Protein AF-A0A9D7RDI8-F1 (afdb_monomer_lite)

Foldseek 3Di:
DVVVVVVVVVVVVVVVVVVVVVVLVVVCVVPDVQVSLQVVLQVVLVVLVVCLVVVVVVVVVVCVVCLQVDQLRRPDDQQFPLSVLVSVLSVVVCVVVVVVVNVVSCVVSVCSNVVRDDPPDDDDDDPDDPVVVCVVVVVVVVVVVVSVVSVVVSCCVVVPDDDPPFAKWKWKWDQDVDDIDIFGDDVVSDTDDDPVVPDPDDDDPPCPPPSPDIDIDIGGPCGRDPPPPPPPPPDPDDPRPPPDPPPPDD

Structure (mmCIF, N/CA/C/O backbone):
data_AF-A0A9D7RDI8-F1
#
_entry.id   AF-A0A9D7RDI8-F1
#
loop_
_atom_site.group_PDB
_atom_site.id
_atom_site.type_symbol
_atom_site.label_atom_id
_atom_site.label_alt_id
_atom_site.label_comp_id
_atom_site.label_asym_id
_atom_site.label_entity_id
_atom_site.label_seq_id
_atom_site.pdbx_PDB_ins_code
_atom_site.Cartn_x
_atom_site.Cartn_y
_atom_site.Cartn_z
_atom_site.occupancy
_atom_site.B_iso_or_equiv
_atom_site.auth_seq_id
_atom_site.auth_comp_id
_atom_site.auth_asym_id
_atom_site.auth_atom_id
_atom_site.pdbx_PDB_model_num
ATOM 1 N N . MET A 1 1 ? -18.907 39.843 6.567 1.00 76.00 1 MET A N 1
ATOM 2 C CA . MET A 1 1 ? -20.085 38.954 6.452 1.00 76.00 1 MET A CA 1
ATOM 3 C C . MET A 1 1 ? -19.689 37.481 6.570 1.00 76.00 1 MET A C 1
ATOM 5 O O . MET A 1 1 ? -20.093 36.851 7.533 1.00 76.00 1 MET A O 1
ATOM 9 N N . THR A 1 2 ? -18.828 36.943 5.700 1.00 87.94 2 THR A N 1
ATOM 10 C CA . THR A 1 2 ? -18.387 35.528 5.741 1.00 87.94 2 THR A CA 1
ATOM 11 C C . THR A 1 2 ? -17.611 35.137 7.007 1.00 87.94 2 THR A C 1
ATOM 13 O O . THR A 1 2 ? -17.925 34.120 7.613 1.00 87.94 2 THR A O 1
ATOM 16 N N . ALA A 1 3 ? -16.667 35.963 7.475 1.00 90.00 3 ALA A N 1
ATOM 17 C CA . ALA A 1 3 ? -15.892 35.677 8.693 1.00 90.00 3 ALA A CA 1
ATOM 18 C C . ALA A 1 3 ? -16.759 35.561 9.966 1.00 90.00 3 ALA A C 1
ATOM 20 O O . ALA A 1 3 ? -16.506 34.713 10.817 1.00 90.00 3 ALA A O 1
ATOM 21 N N . LEU A 1 4 ? -17.820 36.371 10.069 1.00 91.56 4 LEU A N 1
ATOM 22 C CA . LEU A 1 4 ? -18.755 36.352 11.199 1.00 91.56 4 LEU A CA 1
ATOM 23 C C . LEU A 1 4 ? -19.629 35.087 11.182 1.00 91.56 4 LEU A C 1
ATOM 25 O O . LEU A 1 4 ? -19.863 34.494 12.232 1.00 91.56 4 LEU A O 1
ATOM 29 N N . LEU A 1 5 ? -20.053 34.638 9.995 1.00 91.44 5 LEU A N 1
ATOM 30 C CA . LEU A 1 5 ? -20.798 33.385 9.827 1.00 91.44 5 LEU A CA 1
ATOM 31 C C . LEU A 1 5 ? -19.943 32.159 10.170 1.00 91.44 5 LEU A C 1
ATOM 33 O O . LEU A 1 5 ? -20.416 31.271 10.876 1.00 91.44 5 LEU A O 1
ATOM 37 N N . VAL A 1 6 ? -18.677 32.131 9.737 1.00 94.31 6 VAL A N 1
ATOM 38 C CA . VAL A 1 6 ? -17.742 31.051 10.096 1.00 94.31 6 VAL A CA 1
ATOM 39 C C . VAL A 1 6 ? -17.537 31.012 11.611 1.00 94.31 6 VAL A C 1
ATOM 41 O O . VAL A 1 6 ? -17.673 29.952 12.216 1.00 94.31 6 VAL A O 1
ATOM 44 N N . PHE A 1 7 ? -17.309 32.159 12.251 1.00 96.19 7 PHE A N 1
ATOM 45 C CA . PHE A 1 7 ? -17.117 32.224 13.700 1.00 96.19 7 PHE A CA 1
ATOM 46 C C . PHE A 1 7 ? -18.347 31.748 14.495 1.00 96.19 7 PHE A C 1
ATOM 48 O O . PHE A 1 7 ? -18.215 30.922 15.398 1.00 96.19 7 PHE A O 1
ATOM 55 N N . LEU A 1 8 ? -19.552 32.193 14.120 1.00 94.50 8 LEU A N 1
ATOM 56 C CA . LEU A 1 8 ? -20.801 31.725 14.734 1.00 94.50 8 LEU A CA 1
ATOM 57 C C . LEU A 1 8 ? -21.009 30.221 14.544 1.00 94.50 8 LEU A C 1
ATOM 59 O O . LEU A 1 8 ? -21.393 29.538 15.491 1.00 94.50 8 LEU A O 1
ATOM 63 N N . SER A 1 9 ? -20.723 29.694 13.351 1.00 94.25 9 SER A N 1
ATOM 64 C CA . SER A 1 9 ? -20.853 28.261 13.079 1.00 94.25 9 SER A CA 1
ATOM 65 C C . SER A 1 9 ? -19.912 27.415 13.945 1.00 94.25 9 SER A C 1
ATOM 67 O O . SER A 1 9 ? -20.341 26.404 14.497 1.00 94.25 9 SER A O 1
ATOM 69 N N . LEU A 1 10 ? -18.669 27.863 14.159 1.00 95.75 10 LEU A N 1
ATOM 70 C CA . LEU A 1 10 ? -17.704 27.182 15.026 1.00 95.75 10 LEU A CA 1
ATOM 71 C C . LEU A 1 10 ? -18.144 27.187 16.494 1.00 95.75 10 LEU A C 1
ATOM 73 O O . LEU A 1 10 ? -18.044 26.156 17.158 1.00 95.75 10 LEU A O 1
ATOM 77 N N . ILE A 1 11 ? -18.680 28.308 16.991 1.00 96.25 11 ILE A N 1
ATOM 78 C CA . ILE A 1 11 ? -19.244 28.385 18.349 1.00 96.25 11 ILE A CA 1
ATOM 79 C C . ILE A 1 11 ? -20.409 27.408 18.500 1.00 96.25 11 ILE A C 1
ATOM 81 O O . ILE A 1 11 ? -20.488 26.691 19.495 1.00 96.25 11 ILE A O 1
ATOM 85 N N . LEU A 1 12 ? -21.302 27.349 17.513 1.00 95.38 12 LEU A N 1
ATOM 86 C CA . LEU A 1 12 ? -22.479 26.486 17.562 1.00 95.38 12 LEU A CA 1
ATOM 87 C C . LEU A 1 12 ? -22.076 25.002 17.566 1.00 95.38 12 LEU A C 1
ATOM 89 O O . LEU A 1 12 ? -22.581 24.230 18.379 1.00 95.38 12 LEU A O 1
ATOM 93 N N . ILE A 1 13 ? -21.088 24.624 16.747 1.00 95.56 13 ILE A N 1
ATOM 94 C CA . ILE A 1 13 ? -20.489 23.280 16.759 1.00 95.56 13 ILE A CA 1
ATOM 95 C C . ILE A 1 13 ? -19.854 22.971 18.123 1.00 95.56 13 ILE A C 1
ATOM 97 O O . ILE A 1 13 ? -20.074 21.888 18.666 1.00 95.56 13 ILE A O 1
ATOM 101 N N . ALA A 1 14 ? -19.111 23.915 18.709 1.00 94.88 14 ALA A N 1
ATOM 102 C CA . ALA A 1 14 ? -18.486 23.732 20.018 1.00 94.88 14 ALA A CA 1
ATOM 103 C C . ALA A 1 14 ? -19.526 23.532 21.135 1.00 94.88 14 ALA A C 1
ATOM 105 O O . ALA A 1 14 ? -19.375 22.638 21.967 1.00 94.88 14 ALA A O 1
ATOM 106 N N . VAL A 1 15 ? -20.613 24.311 21.129 1.00 96.00 15 VAL A N 1
ATOM 107 C CA . VAL A 1 15 ? -21.716 24.161 22.091 1.00 96.00 15 VAL A CA 1
ATOM 108 C C . VAL A 1 15 ? -22.382 22.794 21.947 1.00 96.00 15 VAL A C 1
ATOM 110 O O . VAL A 1 15 ? -22.588 22.117 22.954 1.00 96.00 15 VAL A O 1
ATOM 113 N N . ILE A 1 16 ? -22.666 22.353 20.717 1.00 94.81 16 ILE A N 1
ATOM 114 C CA . ILE A 1 16 ? -23.237 21.023 20.457 1.00 94.81 16 ILE A CA 1
ATOM 115 C C . ILE A 1 16 ? -22.306 19.924 20.989 1.00 94.81 16 ILE A C 1
ATOM 117 O O . ILE A 1 16 ? -22.766 19.011 21.675 1.00 94.81 16 ILE A O 1
ATOM 121 N N . ALA A 1 17 ? -20.997 20.023 20.740 1.00 91.38 17 ALA A N 1
ATOM 122 C CA . ALA A 1 17 ? -20.024 19.043 21.222 1.00 91.38 17 ALA A CA 1
ATOM 123 C C . ALA A 1 17 ? -19.999 18.951 22.760 1.00 91.38 17 ALA A C 1
ATOM 125 O O . ALA A 1 17 ? -20.029 17.851 23.316 1.00 91.38 17 ALA A O 1
ATOM 126 N N . ILE A 1 18 ? -20.017 20.095 23.456 1.00 93.44 18 ILE A N 1
ATOM 127 C CA . ILE A 1 18 ? -20.063 20.146 24.928 1.00 93.44 18 ILE A CA 1
ATOM 128 C C . ILE A 1 18 ? -21.367 19.538 25.460 1.00 93.44 18 ILE A C 1
ATOM 130 O O . ILE A 1 18 ? -21.345 18.798 26.446 1.00 93.44 18 ILE A O 1
ATOM 134 N N . GLN A 1 19 ? -22.503 19.824 24.816 1.00 91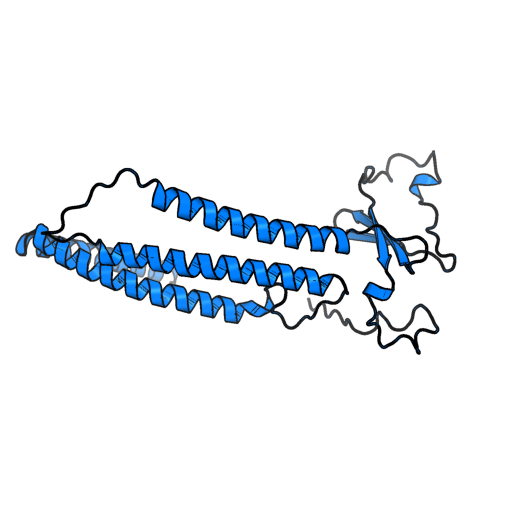.38 19 GLN A N 1
ATOM 135 C CA . GLN A 1 19 ? -23.798 19.269 25.215 1.00 91.38 19 GLN A CA 1
ATOM 136 C C . GLN A 1 19 ? -23.823 17.745 25.086 1.00 91.38 19 GLN A C 1
ATOM 138 O O . GLN A 1 19 ? -24.247 17.070 26.023 1.00 91.38 19 GLN A O 1
ATOM 143 N N . ILE A 1 20 ? -23.314 17.199 23.978 1.00 90.44 20 ILE A N 1
ATOM 144 C CA . ILE A 1 20 ? -23.197 15.747 23.789 1.00 90.44 20 ILE A CA 1
ATOM 145 C C . ILE A 1 20 ? -22.340 15.137 24.904 1.00 90.44 20 ILE A C 1
ATOM 147 O O . ILE A 1 20 ? -22.765 14.164 25.524 1.00 90.44 20 ILE A O 1
ATOM 151 N N . GLY A 1 21 ? -21.189 15.745 25.218 1.00 85.56 21 GLY A N 1
ATOM 152 C CA . GLY A 1 21 ? -20.312 15.290 26.300 1.00 85.56 21 GLY A CA 1
ATOM 153 C C . GLY A 1 21 ? -21.033 15.210 27.649 1.00 85.56 21 GLY A C 1
ATOM 154 O O . GLY A 1 21 ? -21.055 14.152 28.284 1.00 85.56 21 GLY A O 1
ATOM 155 N N . LYS A 1 22 ? -21.721 16.284 28.052 1.00 89.25 22 LYS A N 1
ATOM 156 C CA . LYS A 1 22 ? -22.473 16.304 29.319 1.00 89.25 22 LYS A CA 1
ATOM 157 C C . LYS A 1 22 ? -23.616 15.291 29.358 1.00 89.25 22 LYS A C 1
ATOM 159 O O . LYS A 1 22 ? -23.843 14.666 30.391 1.00 89.25 22 LYS A O 1
ATOM 164 N N . VAL A 1 23 ? -24.325 15.097 28.246 1.00 86.62 23 VAL A N 1
ATOM 165 C CA . VAL A 1 23 ? -25.393 14.089 28.156 1.00 86.62 23 VAL A CA 1
ATOM 166 C C . VAL A 1 23 ? -24.823 12.679 28.317 1.00 86.62 23 VAL A C 1
ATOM 168 O O . VAL A 1 23 ? -25.409 11.866 29.031 1.00 86.62 23 VAL A O 1
ATOM 171 N N . THR A 1 24 ? -23.668 12.386 27.711 1.00 82.00 24 THR A N 1
ATOM 172 C CA . THR A 1 24 ? -23.025 11.071 27.852 1.00 82.00 24 THR A CA 1
ATOM 173 C C . THR A 1 24 ? -22.542 10.792 29.275 1.00 82.00 24 THR A C 1
ATOM 175 O O . THR A 1 24 ? -22.709 9.673 29.752 1.00 82.00 24 THR A O 1
ATOM 178 N N . GLU A 1 25 ? -22.029 11.802 29.982 1.00 82.31 25 GLU A N 1
ATOM 179 C CA . GLU A 1 25 ? -21.591 11.681 31.379 1.00 82.31 25 GLU A CA 1
ATOM 180 C C . GLU A 1 25 ? -22.773 11.404 32.324 1.00 82.31 25 GLU A C 1
ATOM 182 O O . GLU A 1 25 ? -22.732 10.482 33.142 1.00 82.31 25 GLU A O 1
ATOM 187 N N . LEU A 1 26 ? -23.875 12.146 32.159 1.00 83.31 26 LEU A N 1
ATOM 188 C CA . LEU A 1 26 ? -25.104 11.924 32.926 1.00 83.31 26 LEU A CA 1
ATOM 189 C C . LEU A 1 26 ? -25.693 10.534 32.655 1.00 83.31 26 LEU A C 1
ATOM 191 O O . LEU A 1 26 ? -26.098 9.842 33.589 1.00 83.31 26 LEU A O 1
ATOM 195 N N . ALA A 1 27 ? -25.700 10.094 31.394 1.00 78.00 27 ALA A N 1
ATOM 196 C CA . ALA A 1 27 ? -26.159 8.759 31.023 1.00 78.00 27 ALA A CA 1
ATOM 197 C C . ALA A 1 27 ? -25.271 7.647 31.613 1.00 78.00 27 ALA A C 1
ATOM 199 O O . ALA A 1 27 ? -25.797 6.620 32.049 1.00 78.00 27 ALA A O 1
ATOM 200 N N . ALA A 1 28 ? -23.948 7.847 31.662 1.00 76.00 28 ALA A N 1
ATOM 201 C CA . ALA A 1 28 ? -23.006 6.898 32.256 1.00 76.00 28 ALA A CA 1
ATOM 202 C C . ALA A 1 28 ? -23.228 6.747 33.769 1.00 76.00 28 ALA A C 1
ATOM 204 O O . ALA A 1 28 ? -23.240 5.631 34.285 1.00 76.00 28 ALA A O 1
ATOM 205 N N . LYS A 1 29 ? -23.507 7.854 34.470 1.00 80.69 29 LYS A N 1
ATOM 206 C CA . LYS A 1 29 ? -23.792 7.843 35.912 1.00 80.69 29 LYS A CA 1
ATOM 207 C C . LYS A 1 29 ? -25.097 7.118 36.271 1.00 80.69 29 LYS A C 1
ATOM 209 O O . LYS A 1 29 ? -25.196 6.566 37.360 1.00 80.69 29 LYS A O 1
ATOM 214 N N . ILE A 1 30 ? -26.086 7.111 35.371 1.00 79.75 30 ILE A N 1
ATOM 215 C CA . ILE A 1 30 ? -27.400 6.473 35.590 1.00 79.75 30 ILE A CA 1
ATOM 216 C C . ILE A 1 30 ? -27.366 4.960 35.332 1.00 79.75 30 ILE A C 1
ATOM 218 O O . ILE A 1 30 ? -28.000 4.207 36.063 1.00 79.75 30 ILE A O 1
ATOM 222 N N . ARG A 1 31 ? -26.662 4.509 34.286 1.00 72.56 31 ARG A N 1
ATOM 223 C CA . ARG A 1 31 ? -26.613 3.088 33.885 1.00 72.56 31 ARG A CA 1
ATOM 224 C C . ARG A 1 31 ? -25.476 2.288 34.525 1.00 72.56 31 ARG A C 1
ATOM 226 O O . ARG A 1 31 ? -25.479 1.070 34.443 1.00 72.56 31 ARG A O 1
ATOM 233 N N . GLY A 1 32 ? -24.522 2.956 35.166 1.00 79.75 32 GLY A N 1
ATOM 234 C CA . GLY A 1 32 ? -23.296 2.322 35.639 1.00 79.75 32 GLY A CA 1
ATOM 235 C C . GLY A 1 32 ? -22.223 2.305 34.550 1.00 79.75 32 GLY A C 1
ATOM 236 O O . GLY A 1 32 ? -22.490 2.074 33.368 1.00 79.75 32 GLY A O 1
ATOM 237 N N . GLU A 1 33 ? -20.987 2.582 34.961 1.00 76.12 33 GLU A N 1
ATOM 238 C CA . GLU A 1 33 ? -19.848 2.769 34.058 1.00 76.12 33 GLU A CA 1
ATOM 239 C C . GLU A 1 33 ? -19.520 1.493 33.268 1.00 76.12 33 GLU A C 1
ATOM 241 O O . GLU A 1 33 ? -19.281 1.554 32.063 1.00 76.12 33 GLU A O 1
ATOM 246 N N . GLU A 1 34 ? -19.612 0.327 33.913 1.00 76.75 34 GLU A N 1
ATOM 247 C CA . GLU A 1 34 ? -19.329 -0.970 33.286 1.00 76.75 34 GLU A CA 1
ATOM 248 C C . GLU A 1 34 ? -20.326 -1.328 32.170 1.00 76.75 34 GLU A C 1
ATOM 250 O O . GLU A 1 34 ? -19.920 -1.789 31.102 1.00 76.75 34 GLU A O 1
ATOM 255 N N . GLU A 1 35 ? -21.628 -1.095 32.380 1.00 79.69 35 GLU A N 1
ATOM 256 C CA . GLU A 1 35 ? -22.659 -1.370 31.366 1.00 79.69 35 GLU A CA 1
ATOM 257 C C . GLU A 1 35 ? -22.556 -0.395 30.190 1.00 79.69 35 GLU A C 1
ATOM 259 O O . GLU A 1 35 ? -22.718 -0.775 29.027 1.00 79.69 35 GLU A O 1
ATOM 264 N N . MET A 1 36 ? -22.239 0.872 30.480 1.00 77.75 36 MET A N 1
ATOM 265 C CA . MET A 1 36 ? -22.014 1.879 29.449 1.00 77.75 36 MET A CA 1
ATOM 266 C C . MET A 1 36 ? -20.792 1.532 28.588 1.00 77.75 36 MET A C 1
ATOM 268 O O . MET A 1 36 ? -20.866 1.639 27.362 1.00 77.75 36 MET A O 1
ATOM 272 N N . GLN A 1 37 ? -19.696 1.063 29.194 1.00 80.38 37 GLN A N 1
ATOM 273 C CA . GLN A 1 37 ? -18.514 0.623 28.452 1.00 80.38 37 GLN A CA 1
ATOM 274 C C . GLN A 1 37 ? -18.806 -0.574 27.546 1.00 80.38 37 GLN A C 1
ATOM 276 O O . GLN A 1 37 ? -18.367 -0.571 26.400 1.00 80.38 37 GLN A O 1
ATOM 281 N N . GLU A 1 38 ? -19.585 -1.564 27.988 1.00 82.31 38 GLU A N 1
ATOM 282 C CA . GLU A 1 38 ? -19.947 -2.711 27.143 1.00 82.31 38 GLU A CA 1
ATOM 283 C C . GLU A 1 38 ? -20.801 -2.295 25.931 1.00 82.31 38 GLU A C 1
ATOM 285 O O . GLU A 1 38 ? -20.547 -2.735 24.805 1.00 82.31 38 GLU A O 1
ATOM 290 N N . ILE A 1 39 ? -21.758 -1.378 26.125 1.00 82.38 39 ILE A N 1
ATOM 291 C CA . ILE A 1 39 ? -22.574 -0.817 25.036 1.00 82.38 39 ILE A CA 1
ATOM 292 C C . ILE A 1 39 ? -21.704 -0.032 24.047 1.00 82.38 39 ILE A C 1
ATOM 294 O O . ILE A 1 39 ? -21.844 -0.192 22.829 1.00 82.38 39 ILE A O 1
ATOM 298 N N . ILE A 1 40 ? -20.809 0.822 24.554 1.00 84.25 40 ILE A N 1
ATOM 299 C CA . ILE A 1 40 ? -19.890 1.606 23.723 1.00 84.25 40 ILE A CA 1
ATOM 300 C C . ILE A 1 40 ? -18.973 0.661 22.945 1.00 84.25 40 ILE A C 1
ATOM 302 O O . ILE A 1 40 ? -18.923 0.761 21.725 1.00 84.25 40 ILE A O 1
ATOM 306 N N . ASN A 1 41 ? -18.327 -0.299 23.603 1.00 86.94 41 ASN A N 1
ATOM 307 C CA . ASN A 1 41 ? -17.403 -1.251 22.988 1.00 86.94 41 ASN A CA 1
ATOM 308 C C . ASN A 1 41 ? -18.075 -2.128 21.923 1.00 86.94 41 ASN A C 1
ATOM 310 O O . ASN A 1 41 ? -17.499 -2.363 20.856 1.00 86.94 41 ASN A O 1
ATOM 314 N N . GLY A 1 42 ? -19.308 -2.584 22.169 1.00 85.25 42 GLY A N 1
ATOM 315 C CA . GLY A 1 42 ? -20.087 -3.348 21.195 1.00 85.25 42 GLY A CA 1
ATOM 316 C C . GLY A 1 42 ? -20.423 -2.523 19.952 1.00 85.25 42 GLY A C 1
ATOM 317 O O . GLY A 1 42 ? -20.223 -2.977 18.823 1.00 85.25 42 GLY A O 1
ATOM 318 N N . ARG A 1 43 ? -20.869 -1.277 20.146 1.00 86.69 43 ARG A N 1
ATOM 319 C CA . ARG A 1 43 ? -21.218 -0.374 19.044 1.00 86.69 43 ARG A CA 1
ATOM 320 C C . ARG A 1 43 ? -19.989 0.114 18.273 1.00 86.69 43 ARG A C 1
ATOM 322 O O . ARG A 1 43 ? -20.016 0.116 17.047 1.00 86.69 43 ARG A O 1
ATOM 329 N N . GLN A 1 44 ? -18.900 0.438 18.969 1.00 89.12 44 GLN A N 1
ATOM 330 C CA . GLN A 1 44 ? -17.605 0.772 18.368 1.00 89.12 44 GLN A CA 1
ATOM 331 C C . GLN A 1 44 ? -17.056 -0.399 17.552 1.00 89.12 44 GLN A C 1
ATOM 333 O O . GLN A 1 44 ? -16.604 -0.203 16.429 1.00 89.12 44 GLN A O 1
ATOM 338 N N . GLY A 1 45 ? -17.183 -1.632 18.049 1.00 88.81 45 GLY A N 1
ATOM 339 C CA . GLY A 1 45 ? -16.814 -2.820 17.285 1.00 88.81 45 GLY A CA 1
ATOM 340 C C . GLY A 1 45 ? -17.579 -2.923 15.961 1.00 88.81 45 GLY A C 1
ATOM 341 O O . GLY A 1 45 ? -16.977 -3.207 14.930 1.00 88.81 45 GLY A O 1
ATOM 342 N N . ILE A 1 46 ? -18.895 -2.680 15.964 1.00 90.31 46 ILE A N 1
ATOM 343 C CA . ILE A 1 46 ? -19.704 -2.693 14.732 1.00 90.31 46 ILE A CA 1
ATOM 344 C C . ILE A 1 46 ? -19.260 -1.573 13.783 1.00 90.31 46 ILE A C 1
ATOM 346 O O . ILE A 1 46 ? -19.092 -1.816 12.589 1.00 90.31 46 ILE A O 1
ATOM 350 N N . TYR A 1 47 ? -19.021 -0.366 14.303 1.00 92.56 47 TYR A N 1
ATOM 351 C CA . TYR A 1 47 ? -18.527 0.753 13.500 1.00 92.56 47 TYR A CA 1
ATOM 352 C C . TYR A 1 47 ? -17.173 0.457 12.856 1.00 92.56 47 TYR A C 1
ATOM 354 O O . TYR A 1 47 ? -16.987 0.806 11.695 1.00 92.56 47 TYR A O 1
ATOM 362 N N . MET A 1 48 ? -16.272 -0.253 13.539 1.00 91.69 48 MET A N 1
ATOM 363 C CA . MET A 1 48 ? -14.997 -0.692 12.963 1.00 91.69 48 MET A CA 1
ATOM 364 C C . MET A 1 48 ? -15.180 -1.651 11.779 1.00 91.69 48 MET A C 1
ATOM 366 O O . MET A 1 48 ? -14.466 -1.534 10.787 1.00 91.69 48 MET A O 1
ATOM 370 N N . VAL A 1 49 ? -16.158 -2.563 11.830 1.00 92.56 49 VAL A N 1
ATOM 371 C CA . VAL A 1 49 ? -16.454 -3.477 10.707 1.00 92.56 49 VAL A CA 1
ATOM 372 C C . VAL A 1 49 ? -17.084 -2.730 9.532 1.00 92.56 49 VAL A C 1
ATOM 374 O O . VAL A 1 49 ? -16.699 -2.946 8.384 1.00 92.56 49 VAL A O 1
ATOM 377 N N . VAL A 1 50 ? -18.026 -1.823 9.798 1.00 94.69 50 VAL A N 1
ATOM 378 C CA . VAL A 1 50 ? -18.622 -0.976 8.751 1.00 94.69 50 VAL A CA 1
ATOM 379 C C . VAL A 1 50 ? -17.551 -0.098 8.103 1.00 94.69 50 VAL A C 1
ATOM 381 O O . VAL A 1 50 ? -17.484 -0.009 6.877 1.00 94.69 50 VAL A O 1
ATOM 384 N N . PHE A 1 51 ? -16.674 0.494 8.916 1.00 94.56 51 PHE A N 1
ATOM 385 C CA . PHE A 1 51 ? -15.544 1.284 8.448 1.00 94.56 51 PHE A CA 1
ATOM 386 C C . PHE A 1 51 ? -14.575 0.449 7.610 1.00 94.56 51 PHE A C 1
ATOM 388 O O . PHE A 1 51 ? -14.180 0.908 6.549 1.00 94.56 51 PHE A O 1
ATOM 395 N N . MET A 1 52 ? -14.253 -0.784 8.014 1.00 94.88 52 MET A N 1
ATOM 396 C CA . MET A 1 52 ? -13.424 -1.700 7.222 1.00 94.88 52 MET A CA 1
ATOM 397 C C . MET A 1 52 ? -13.999 -1.918 5.821 1.00 94.88 52 MET A C 1
ATOM 399 O O . MET A 1 52 ? -13.279 -1.792 4.833 1.00 94.88 52 MET A O 1
ATOM 403 N N . ILE A 1 53 ? -15.294 -2.237 5.721 1.00 95.50 53 ILE A N 1
ATOM 404 C CA . ILE A 1 53 ? -15.945 -2.481 4.428 1.00 95.50 53 ILE A CA 1
ATOM 405 C C . ILE A 1 53 ? -15.910 -1.207 3.582 1.00 95.50 53 ILE A C 1
ATOM 407 O O . ILE A 1 53 ? -15.483 -1.247 2.429 1.00 95.50 53 ILE A O 1
ATOM 411 N N . ALA A 1 54 ? -16.299 -0.069 4.161 1.00 96.25 54 ALA A N 1
ATOM 412 C CA . ALA A 1 54 ? -16.278 1.216 3.471 1.00 96.25 54 ALA A CA 1
ATOM 4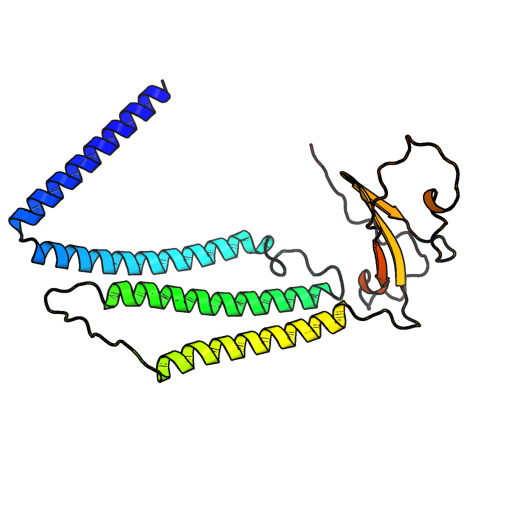13 C C . ALA A 1 54 ? -14.862 1.600 3.013 1.00 96.25 54 ALA A C 1
ATOM 415 O O . ALA A 1 54 ? -14.683 2.031 1.878 1.00 96.25 54 ALA A O 1
ATOM 416 N N . PHE A 1 55 ? -13.853 1.394 3.858 1.00 95.19 55 PHE A N 1
ATOM 417 C CA . PHE A 1 55 ? -12.451 1.672 3.571 1.00 95.19 55 PHE A CA 1
ATOM 418 C C . PHE A 1 55 ? -11.921 0.815 2.418 1.00 95.19 55 PHE A C 1
ATOM 420 O O . PHE A 1 55 ? -11.298 1.349 1.499 1.00 95.19 55 PHE A O 1
ATOM 427 N N . LEU A 1 56 ? -12.200 -0.493 2.415 1.00 95.56 56 LEU A N 1
ATOM 428 C CA . LEU A 1 56 ? -11.767 -1.393 1.341 1.00 95.56 56 LEU A CA 1
ATOM 429 C C . LEU A 1 56 ? -12.471 -1.077 0.016 1.00 95.56 56 LEU A C 1
ATOM 431 O O . LEU A 1 56 ? -11.816 -1.029 -1.025 1.00 95.56 56 LEU A O 1
ATOM 435 N N . VAL A 1 57 ? -13.777 -0.795 0.050 1.00 96.06 57 VAL A N 1
ATOM 436 C CA . VAL A 1 57 ? -14.543 -0.384 -1.139 1.00 96.06 57 VAL A CA 1
ATOM 437 C C . VAL A 1 57 ? -14.028 0.945 -1.683 1.00 96.06 57 VAL A C 1
ATOM 439 O O . VAL A 1 57 ? -13.799 1.063 -2.883 1.00 96.06 57 VAL A O 1
ATOM 442 N N . LEU A 1 58 ? -13.799 1.931 -0.815 1.00 95.81 58 LEU A N 1
ATOM 443 C CA . LEU A 1 58 ? -13.298 3.241 -1.218 1.00 95.81 58 LEU A CA 1
ATOM 444 C C . LEU A 1 58 ? -11.875 3.149 -1.774 1.00 95.81 58 LEU A C 1
ATOM 446 O O . LEU A 1 58 ? -11.585 3.792 -2.775 1.00 95.81 58 LEU A O 1
ATOM 450 N N . THR A 1 59 ? -11.019 2.305 -1.194 1.00 93.81 59 THR A N 1
ATOM 451 C CA . THR A 1 59 ? -9.668 2.037 -1.714 1.00 93.81 59 THR A CA 1
ATOM 452 C C . THR A 1 59 ? -9.715 1.372 -3.093 1.00 93.81 59 THR A C 1
ATOM 454 O O . THR A 1 59 ? -8.986 1.770 -3.999 1.00 93.81 59 THR A O 1
ATOM 457 N N . ALA A 1 60 ? -10.597 0.390 -3.301 1.00 92.38 60 ALA A N 1
ATOM 458 C CA . ALA A 1 60 ? -10.775 -0.224 -4.617 1.00 92.38 60 ALA A CA 1
ATOM 459 C C . ALA A 1 60 ? -11.340 0.779 -5.639 1.00 92.38 60 ALA A C 1
ATOM 461 O O . ALA A 1 60 ? -10.906 0.813 -6.791 1.00 92.38 60 ALA A O 1
ATOM 462 N N . TYR A 1 61 ? -12.273 1.630 -5.210 1.00 94.94 61 TYR A N 1
ATOM 463 C CA . TYR A 1 61 ? -12.876 2.666 -6.039 1.00 94.94 61 TYR A CA 1
ATOM 464 C C . TYR A 1 61 ? -11.858 3.726 -6.473 1.00 94.94 61 TYR A C 1
ATOM 466 O O . TYR A 1 61 ? -11.768 4.041 -7.660 1.00 94.94 61 TYR A O 1
ATOM 474 N N . THR A 1 62 ? -11.045 4.244 -5.549 1.00 92.50 62 THR A N 1
ATOM 475 C CA . THR A 1 62 ? -9.979 5.196 -5.888 1.00 92.50 62 THR A CA 1
ATOM 476 C C . THR A 1 62 ? -8.937 4.552 -6.796 1.00 92.50 62 THR A C 1
ATOM 478 O O . THR A 1 62 ? -8.554 5.162 -7.793 1.00 92.50 62 THR A O 1
ATOM 481 N N . GLY A 1 63 ? -8.556 3.297 -6.540 1.00 89.44 63 GLY A N 1
ATOM 482 C CA . GLY A 1 63 ? -7.685 2.536 -7.436 1.00 89.44 63 GLY A CA 1
ATOM 483 C C . GLY A 1 63 ? -8.250 2.420 -8.858 1.00 89.44 63 GLY A C 1
ATOM 484 O O . GLY A 1 63 ? -7.527 2.617 -9.832 1.00 89.44 63 GLY A O 1
ATOM 485 N N . ALA A 1 64 ? -9.557 2.179 -9.001 1.00 88.62 64 ALA A N 1
ATOM 486 C CA . ALA A 1 64 ? -10.215 2.104 -10.304 1.00 88.62 64 ALA A CA 1
ATOM 487 C C . ALA A 1 64 ? -10.291 3.462 -11.027 1.00 88.62 64 ALA A C 1
ATOM 489 O O . ALA A 1 64 ? -10.121 3.508 -12.247 1.00 88.62 64 ALA A O 1
ATOM 490 N N . LEU A 1 65 ? -10.513 4.562 -10.297 1.00 90.88 65 LEU A N 1
ATOM 491 C CA . LEU A 1 65 ? -10.546 5.916 -10.864 1.00 90.88 65 LEU A CA 1
ATOM 492 C C . LEU A 1 65 ? -9.168 6.372 -11.355 1.00 90.88 65 LEU A C 1
ATOM 494 O O . LEU A 1 65 ? -9.041 6.898 -12.460 1.00 90.88 65 LEU A O 1
ATOM 498 N N . TYR A 1 66 ? -8.129 6.148 -10.548 1.00 88.31 66 TYR A N 1
ATOM 499 C CA . TYR A 1 66 ? -6.768 6.592 -10.848 1.00 88.31 66 TYR A CA 1
ATOM 500 C C . TYR A 1 66 ? -5.941 5.555 -11.609 1.00 88.31 66 TYR A C 1
ATOM 502 O O . TYR A 1 66 ? -4.744 5.760 -11.803 1.00 88.31 66 TYR A O 1
ATOM 510 N N . LYS A 1 67 ? -6.571 4.492 -12.133 1.00 85.56 67 LYS A N 1
ATOM 511 C CA . LYS A 1 67 ? -5.886 3.442 -12.905 1.00 85.56 67 LYS A CA 1
ATOM 512 C C . LYS A 1 67 ? -5.030 3.985 -14.050 1.00 85.56 67 LYS A C 1
ATOM 514 O O . LYS A 1 67 ? -3.972 3.442 -14.338 1.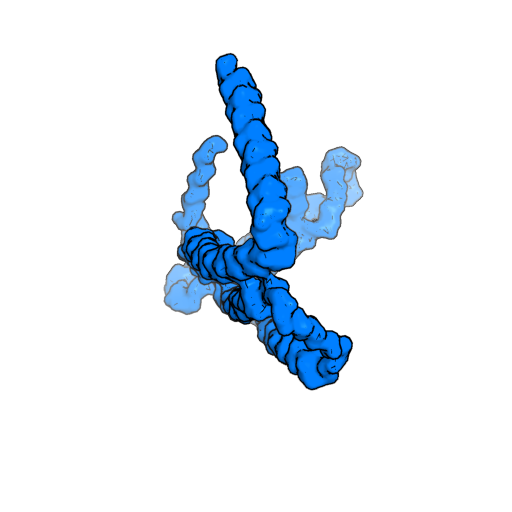00 85.56 67 LYS A O 1
ATOM 519 N N . ASN A 1 68 ? -5.462 5.099 -14.646 1.00 84.25 68 ASN A N 1
ATOM 520 C CA . ASN A 1 68 ? -4.775 5.732 -15.768 1.00 84.25 68 ASN A CA 1
ATOM 521 C C . ASN A 1 68 ? -3.456 6.417 -15.396 1.00 84.25 68 ASN A C 1
ATOM 523 O O . ASN A 1 68 ? -2.655 6.699 -16.282 1.00 84.25 68 ASN A O 1
ATOM 527 N N . TYR A 1 69 ? -3.239 6.682 -14.108 1.00 82.88 69 TYR A N 1
ATOM 528 C CA . TYR A 1 69 ? -2.006 7.261 -13.582 1.00 82.88 69 TYR A CA 1
ATOM 529 C C . TYR A 1 69 ? -1.049 6.193 -13.037 1.00 82.88 69 TYR A C 1
ATOM 531 O O . TYR A 1 69 ? 0.102 6.510 -12.743 1.00 82.88 69 TYR A O 1
ATOM 539 N N . TYR A 1 70 ? -1.494 4.937 -12.908 1.00 78.38 70 TYR A N 1
ATOM 540 C CA . TYR A 1 70 ? -0.611 3.828 -12.562 1.00 78.38 70 TYR A CA 1
ATOM 541 C C . TYR A 1 70 ? 0.134 3.329 -13.797 1.00 78.38 70 TYR A C 1
ATOM 543 O O . TYR A 1 70 ? -0.429 3.203 -14.889 1.00 78.38 70 TYR A O 1
ATOM 551 N N . LEU A 1 71 ? 1.412 3.011 -13.599 1.00 74.62 71 LEU A N 1
ATOM 552 C CA . LEU A 1 71 ? 2.244 2.381 -14.616 1.00 74.62 71 LEU A CA 1
ATOM 553 C C . LEU A 1 71 ? 1.587 1.057 -15.060 1.00 74.62 71 LEU A C 1
ATOM 555 O O . LEU A 1 71 ? 1.145 0.277 -14.219 1.00 74.62 71 LEU A O 1
ATOM 559 N N . GLY A 1 72 ? 1.456 0.836 -16.370 1.00 71.00 72 GLY A N 1
ATOM 560 C CA . GLY A 1 72 ? 0.884 -0.391 -16.945 1.00 71.00 72 GLY A CA 1
ATOM 561 C C . GLY A 1 72 ? -0.652 -0.529 -16.947 1.00 71.00 72 GLY A C 1
ATOM 562 O O . GLY A 1 72 ? -1.151 -1.454 -17.585 1.00 71.00 72 GLY A O 1
ATOM 563 N N . TYR A 1 73 ? -1.416 0.360 -16.295 1.00 73.06 73 TYR A N 1
ATOM 564 C CA . TYR A 1 73 ? -2.898 0.310 -16.257 1.00 73.06 73 TYR A CA 1
ATOM 565 C C . TYR A 1 73 ? -3.600 1.469 -16.981 1.00 73.06 73 TYR A C 1
ATOM 567 O O . TYR A 1 73 ? -4.835 1.504 -17.050 1.00 73.06 73 TYR A O 1
ATOM 575 N N . GLY A 1 74 ? -2.831 2.415 -17.519 1.00 75.12 74 GLY A N 1
ATOM 576 C CA . GLY A 1 74 ? -3.354 3.522 -18.310 1.00 75.12 74 GLY A CA 1
ATOM 577 C C . GLY A 1 74 ? -3.549 3.216 -19.793 1.00 75.12 74 GLY A C 1
ATOM 578 O O . GLY A 1 74 ? -3.243 2.124 -20.263 1.00 75.12 74 GLY A O 1
ATOM 579 N N . PRO A 1 75 ? -4.064 4.194 -20.559 1.00 73.25 75 PRO A N 1
ATOM 580 C CA . PRO A 1 75 ? -4.315 4.040 -21.994 1.00 73.25 75 PRO A CA 1
ATOM 581 C C . PRO A 1 75 ? -3.025 3.946 -22.825 1.00 73.25 75 PRO A C 1
ATOM 583 O O . PRO A 1 75 ? -3.079 3.653 -24.017 1.00 73.25 75 PRO A O 1
ATOM 586 N N . MET A 1 76 ? -1.871 4.228 -22.217 1.00 70.19 76 MET A N 1
ATOM 587 C CA . MET A 1 76 ? -0.569 4.178 -22.867 1.00 70.19 76 MET A CA 1
ATOM 588 C C . MET A 1 76 ? -0.006 2.762 -22.776 1.00 70.19 76 MET A C 1
ATOM 590 O O . MET A 1 76 ? 0.274 2.266 -21.689 1.00 70.19 76 MET A O 1
ATOM 594 N N . THR A 1 77 ? 0.182 2.125 -23.926 1.00 77.50 77 THR A N 1
ATOM 595 C CA . THR A 1 77 ? 0.930 0.870 -24.033 1.00 77.50 77 THR A CA 1
ATOM 596 C C . THR A 1 77 ? 2.429 1.150 -24.049 1.00 77.50 77 THR A C 1
ATOM 598 O O . THR A 1 77 ? 2.855 2.206 -24.523 1.00 77.50 77 THR A O 1
ATOM 601 N N . ALA A 1 78 ? 3.237 0.192 -23.594 1.00 80.62 78 ALA A N 1
ATOM 602 C CA . ALA A 1 78 ? 4.692 0.285 -23.641 1.00 80.62 78 ALA A CA 1
ATOM 603 C C . ALA A 1 78 ? 5.201 0.717 -25.032 1.00 80.62 78 ALA A C 1
ATOM 605 O O . ALA A 1 78 ? 4.961 0.048 -26.036 1.00 80.62 78 ALA A O 1
ATOM 606 N N . ALA A 1 79 ? 5.929 1.836 -25.076 1.00 80.25 79 ALA A N 1
ATOM 607 C CA . ALA A 1 79 ? 6.503 2.397 -26.304 1.00 80.25 79 ALA A CA 1
ATOM 608 C C . ALA A 1 79 ? 7.873 1.790 -26.675 1.00 80.25 79 ALA A C 1
ATOM 610 O O . ALA A 1 79 ? 8.464 2.173 -27.678 1.00 80.25 79 ALA A O 1
ATOM 611 N N . SER A 1 80 ? 8.384 0.862 -25.858 1.00 80.31 80 SER A N 1
ATOM 612 C CA . SER A 1 80 ? 9.671 0.183 -26.033 1.00 80.31 80 SER A CA 1
ATOM 613 C C . SER A 1 80 ? 9.525 -1.308 -25.748 1.00 80.31 80 SER A C 1
ATOM 615 O O . SER A 1 80 ? 8.724 -1.702 -24.897 1.00 80.31 80 SER A O 1
ATOM 617 N N . ALA A 1 81 ? 10.347 -2.134 -26.404 1.00 80.12 81 ALA A N 1
ATOM 618 C CA . ALA A 1 81 ? 10.431 -3.575 -26.151 1.00 80.12 81 ALA A CA 1
ATOM 619 C C . ALA A 1 81 ? 10.713 -3.907 -24.669 1.00 80.12 81 ALA A C 1
ATOM 621 O O . ALA A 1 81 ? 10.221 -4.908 -24.150 1.00 80.12 81 ALA A O 1
ATOM 622 N N . HIS A 1 82 ? 11.442 -3.031 -23.972 1.00 81.31 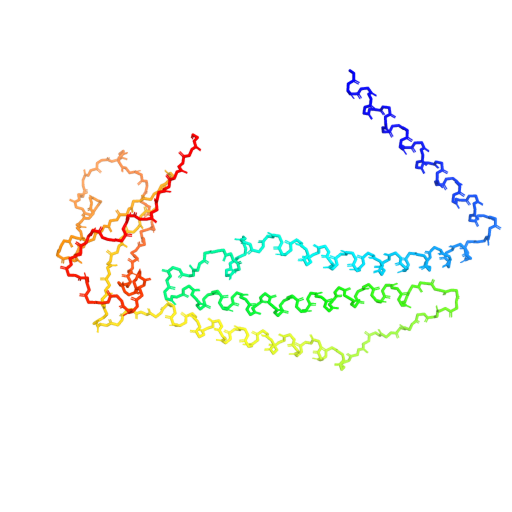82 HIS A N 1
ATOM 623 C CA . HIS A 1 82 ? 11.748 -3.167 -22.546 1.00 81.31 82 HIS A CA 1
ATOM 624 C C . HIS A 1 82 ? 10.569 -2.778 -21.642 1.00 81.31 82 HIS A C 1
ATOM 626 O O . HIS A 1 82 ? 10.403 -3.344 -20.561 1.00 81.31 82 HIS A O 1
ATOM 632 N N . GLY A 1 83 ? 9.717 -1.848 -22.089 1.00 81.62 83 GLY A N 1
ATOM 633 C CA . GLY A 1 83 ? 8.620 -1.304 -21.283 1.00 81.62 83 GLY A CA 1
ATOM 634 C C . GLY A 1 83 ? 7.614 -2.371 -20.852 1.00 81.62 83 GLY A C 1
ATOM 635 O O . GLY A 1 83 ? 7.213 -2.397 -19.695 1.00 81.62 83 GLY A O 1
ATOM 636 N N . GLY A 1 84 ? 7.301 -3.333 -21.727 1.00 83.94 84 GLY A N 1
ATOM 637 C CA . GLY A 1 84 ? 6.359 -4.407 -21.394 1.00 83.94 84 GLY A CA 1
ATOM 638 C C . GLY A 1 84 ? 6.827 -5.304 -20.239 1.00 83.94 84 GLY A C 1
ATOM 639 O O . GLY A 1 84 ? 6.012 -5.766 -19.441 1.00 83.94 84 GLY A O 1
ATOM 640 N N . LYS A 1 85 ? 8.142 -5.529 -20.100 1.00 83.75 85 LYS A N 1
ATOM 641 C CA . LYS A 1 85 ? 8.701 -6.306 -18.977 1.00 83.75 85 LYS A CA 1
ATOM 642 C C . LYS A 1 85 ? 8.627 -5.526 -17.668 1.00 83.75 85 LYS A C 1
ATOM 644 O O . LYS A 1 85 ? 8.296 -6.110 -16.639 1.00 83.75 85 LYS A O 1
ATOM 649 N N . ILE A 1 86 ? 8.889 -4.221 -17.721 1.00 85.88 86 ILE A N 1
ATOM 650 C CA . ILE A 1 86 ? 8.779 -3.320 -16.568 1.00 85.88 86 ILE A CA 1
ATOM 651 C C . ILE A 1 86 ? 7.324 -3.260 -16.083 1.00 85.88 86 ILE A C 1
ATOM 653 O O . ILE A 1 86 ? 7.074 -3.447 -14.893 1.00 85.88 86 ILE A O 1
ATOM 657 N N . ASP A 1 87 ? 6.367 -3.103 -17.000 1.00 87.38 87 ASP A N 1
ATOM 658 C CA . ASP A 1 87 ? 4.935 -3.086 -16.681 1.00 87.38 87 ASP A CA 1
ATOM 659 C C . ASP A 1 87 ? 4.489 -4.401 -16.020 1.00 87.38 87 ASP A C 1
ATOM 661 O O . ASP A 1 87 ? 3.779 -4.398 -15.013 1.00 87.38 87 ASP A O 1
ATOM 665 N N . ALA A 1 88 ? 4.957 -5.548 -16.527 1.00 85.69 88 ALA A N 1
ATOM 666 C CA . ALA A 1 88 ? 4.663 -6.848 -15.928 1.00 85.69 88 ALA A CA 1
ATOM 667 C C . ALA A 1 88 ? 5.232 -6.987 -14.502 1.00 85.69 88 ALA A C 1
ATOM 669 O O . ALA A 1 88 ? 4.541 -7.493 -13.615 1.00 85.69 88 ALA A O 1
ATOM 670 N N . MET A 1 89 ? 6.466 -6.528 -14.257 1.00 87.50 89 MET A N 1
ATOM 671 C CA . MET A 1 89 ? 7.083 -6.531 -12.920 1.00 87.50 89 MET A CA 1
ATOM 672 C C . MET A 1 89 ? 6.315 -5.649 -11.934 1.00 87.50 89 MET A C 1
ATOM 674 O O . MET A 1 89 ? 6.055 -6.062 -10.797 1.00 87.50 89 MET A O 1
ATOM 678 N N . PHE A 1 90 ? 5.915 -4.458 -12.379 1.00 88.38 90 PHE A N 1
ATOM 679 C CA . PHE A 1 90 ? 5.096 -3.549 -11.590 1.00 88.38 90 PHE A CA 1
ATOM 680 C C . PHE A 1 90 ? 3.751 -4.190 -11.226 1.00 88.38 90 PHE A C 1
ATOM 682 O O . PHE A 1 90 ? 3.392 -4.236 -10.050 1.00 88.38 90 PHE A O 1
ATOM 689 N N . ASN A 1 91 ? 3.054 -4.780 -12.202 1.00 88.19 91 ASN A N 1
ATOM 690 C CA . ASN A 1 91 ? 1.749 -5.411 -11.993 1.00 88.19 91 ASN A CA 1
ATOM 691 C C . ASN A 1 91 ? 1.809 -6.591 -11.016 1.00 88.19 91 ASN A C 1
ATOM 693 O O . ASN A 1 91 ? 0.957 -6.698 -10.135 1.00 88.19 91 ASN A O 1
ATOM 697 N N . ILE A 1 92 ? 2.825 -7.452 -11.126 1.00 89.81 92 ILE A N 1
ATOM 698 C CA . ILE A 1 92 ? 3.014 -8.583 -10.203 1.00 89.81 92 ILE A CA 1
ATOM 699 C C . ILE A 1 92 ? 3.232 -8.078 -8.774 1.00 89.81 92 ILE A C 1
ATOM 701 O O . ILE A 1 92 ? 2.579 -8.550 -7.842 1.00 89.81 92 ILE A O 1
ATOM 705 N N . THR A 1 93 ? 4.114 -7.090 -8.602 1.00 91.00 93 THR A N 1
ATOM 706 C CA . THR A 1 93 ? 4.421 -6.515 -7.286 1.00 91.00 93 THR A CA 1
ATOM 707 C C . THR A 1 93 ? 3.187 -5.853 -6.676 1.00 91.00 93 THR A C 1
ATOM 709 O O . THR A 1 93 ? 2.878 -6.073 -5.507 1.00 91.00 93 THR A O 1
ATOM 712 N N . LEU A 1 94 ? 2.435 -5.097 -7.478 1.00 90.62 94 LEU A N 1
ATOM 713 C CA . LEU A 1 94 ? 1.218 -4.419 -7.047 1.00 90.62 94 LEU A CA 1
ATOM 714 C C . LEU A 1 94 ? 0.135 -5.410 -6.602 1.00 90.62 94 LEU A C 1
ATOM 716 O O . LEU A 1 94 ? -0.499 -5.187 -5.573 1.00 90.62 94 LEU A O 1
ATOM 720 N N . ILE A 1 95 ? -0.044 -6.524 -7.319 1.00 91.38 95 ILE A N 1
ATOM 721 C CA . ILE A 1 95 ? -1.001 -7.574 -6.940 1.00 91.38 95 ILE A CA 1
ATOM 722 C C . ILE A 1 95 ? -0.584 -8.245 -5.627 1.00 91.38 95 ILE A C 1
ATOM 724 O O . ILE A 1 95 ? -1.412 -8.391 -4.729 1.00 91.38 95 ILE A O 1
ATOM 728 N N . ILE A 1 96 ? 0.691 -8.618 -5.481 1.00 93.31 96 ILE A N 1
ATOM 729 C CA . ILE A 1 96 ? 1.200 -9.266 -4.263 1.00 93.31 96 ILE A CA 1
ATOM 730 C C . ILE A 1 96 ? 1.028 -8.343 -3.050 1.00 93.31 96 ILE A C 1
ATOM 732 O O . ILE A 1 96 ? 0.435 -8.745 -2.046 1.00 93.31 96 ILE A O 1
ATOM 736 N N . CYS A 1 97 ? 1.480 -7.091 -3.155 1.00 93.31 97 CYS A N 1
ATOM 737 C CA . CYS A 1 97 ? 1.314 -6.093 -2.100 1.00 93.31 97 CYS A CA 1
ATOM 738 C C . CYS A 1 97 ? -0.167 -5.818 -1.807 1.00 93.31 97 CYS A C 1
ATOM 740 O O . CYS A 1 97 ? -0.547 -5.704 -0.644 1.00 93.31 97 CYS A O 1
ATOM 742 N N . GLY A 1 98 ? -1.013 -5.764 -2.840 1.00 93.25 98 GLY A N 1
ATOM 743 C CA . GLY A 1 98 ? -2.455 -5.575 -2.709 1.00 93.25 98 GLY A CA 1
ATOM 744 C C . GLY A 1 98 ? -3.136 -6.699 -1.926 1.00 93.25 98 GLY A C 1
ATOM 745 O O . GLY A 1 98 ? -3.943 -6.424 -1.041 1.00 93.25 98 GLY A O 1
ATOM 746 N N . ILE A 1 99 ? -2.773 -7.960 -2.180 1.00 94.38 99 ILE A N 1
ATOM 747 C CA . ILE A 1 99 ? -3.302 -9.112 -1.434 1.00 94.38 99 ILE A CA 1
ATOM 748 C C . ILE A 1 99 ? -2.914 -9.018 0.047 1.00 94.38 99 ILE A C 1
ATOM 750 O O . ILE A 1 99 ? -3.779 -9.123 0.918 1.00 94.38 99 ILE A O 1
ATOM 754 N N . VAL A 1 100 ? -1.632 -8.775 0.345 1.00 94.94 100 VAL A N 1
ATOM 755 C CA . VAL A 1 100 ? -1.144 -8.636 1.730 1.00 94.94 100 VAL A CA 1
ATOM 756 C C . VAL A 1 100 ? -1.821 -7.457 2.431 1.00 94.94 100 VAL A C 1
ATOM 758 O O . VAL A 1 100 ? -2.248 -7.580 3.581 1.00 94.94 100 VAL A O 1
ATOM 761 N N . PHE A 1 101 ? -1.985 -6.333 1.734 1.00 95.44 101 PHE A N 1
ATOM 762 C CA . PHE A 1 101 ? -2.713 -5.174 2.236 1.00 95.44 101 PHE A CA 1
ATOM 763 C C . PHE A 1 101 ? -4.153 -5.544 2.614 1.00 95.44 101 PHE A C 1
ATOM 765 O O . PHE A 1 101 ? -4.547 -5.349 3.758 1.00 95.44 101 PHE A O 1
ATOM 772 N N . VAL A 1 102 ? -4.927 -6.158 1.717 1.00 95.94 102 VAL A N 1
ATOM 773 C CA . VAL A 1 102 ? -6.321 -6.533 2.014 1.00 95.94 102 VAL A CA 1
ATOM 774 C C . VAL A 1 102 ? -6.405 -7.500 3.200 1.00 95.94 102 VAL A C 1
ATOM 776 O O . VAL A 1 102 ? -7.214 -7.286 4.102 1.00 95.94 102 VAL A O 1
ATOM 779 N N . ILE A 1 103 ? -5.545 -8.523 3.252 1.00 95.50 103 ILE A N 1
ATOM 780 C CA . ILE A 1 103 ? -5.527 -9.500 4.354 1.00 95.50 103 ILE A CA 1
ATOM 781 C C . ILE A 1 103 ? -5.234 -8.815 5.694 1.00 95.50 103 ILE A C 1
ATOM 783 O O . ILE A 1 103 ? -5.948 -9.038 6.671 1.00 95.50 103 ILE A O 1
ATOM 787 N N . THR A 1 104 ? -4.203 -7.969 5.751 1.00 95.25 104 THR A N 1
ATOM 788 C CA . THR A 1 104 ? -3.804 -7.284 6.992 1.00 95.25 104 THR A CA 1
ATOM 789 C C . THR A 1 104 ? -4.868 -6.310 7.483 1.00 95.25 104 THR A C 1
ATOM 791 O O . THR A 1 104 ? -5.158 -6.293 8.679 1.00 95.25 104 THR A O 1
ATOM 794 N N . GLN A 1 105 ? -5.514 -5.566 6.579 1.00 94.88 105 GLN A N 1
ATOM 795 C CA . GLN A 1 105 ? -6.625 -4.682 6.935 1.00 94.88 105 GLN A CA 1
ATOM 796 C C . GLN A 1 105 ? -7.807 -5.481 7.496 1.00 94.88 105 GLN A C 1
ATOM 798 O O . GLN A 1 105 ? -8.312 -5.153 8.569 1.00 94.88 105 GLN A O 1
ATOM 803 N N . ILE A 1 106 ? -8.205 -6.576 6.835 1.00 95.62 106 ILE A N 1
ATOM 804 C CA . ILE A 1 106 ? -9.291 -7.438 7.323 1.00 95.62 106 ILE A CA 1
ATOM 805 C C . ILE A 1 106 ? -8.966 -7.988 8.714 1.00 95.62 106 ILE A C 1
ATOM 807 O O . ILE A 1 106 ? -9.807 -7.910 9.607 1.00 95.62 106 ILE A O 1
ATOM 811 N N . LEU A 1 107 ? -7.753 -8.510 8.925 1.00 94.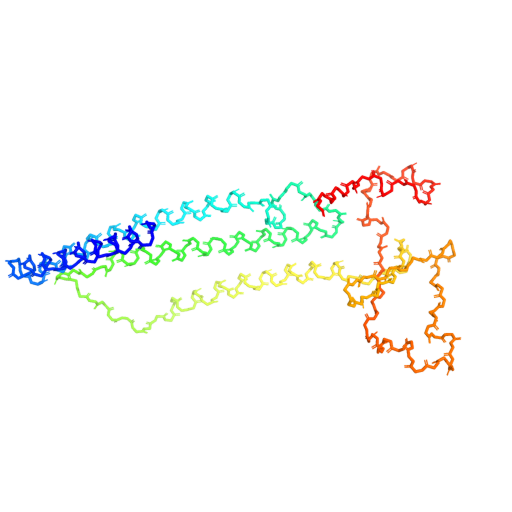88 107 LEU A N 1
ATOM 812 C CA . LEU A 1 107 ? -7.339 -9.058 10.219 1.00 94.88 107 LEU A CA 1
ATOM 813 C C . LEU A 1 107 ? -7.352 -8.003 11.330 1.00 94.88 107 LEU A C 1
ATOM 815 O O . LEU A 1 107 ? -7.821 -8.293 12.431 1.00 94.88 107 LEU A O 1
ATOM 819 N N . LEU A 1 108 ? -6.884 -6.785 11.047 1.00 93.81 108 LEU A N 1
ATOM 820 C CA . LEU A 1 108 ? -6.842 -5.691 12.017 1.00 93.81 108 LEU A CA 1
ATOM 821 C C . LEU A 1 108 ? -8.247 -5.343 12.521 1.00 93.81 108 LEU A C 1
ATOM 823 O O . LEU A 1 108 ? -8.495 -5.352 13.729 1.00 93.81 108 LEU A O 1
ATOM 827 N N . PHE A 1 109 ? -9.189 -5.091 11.611 1.00 93.38 109 PHE A N 1
ATOM 828 C CA . PHE A 1 109 ? -10.556 -4.731 11.993 1.00 93.38 109 PHE A CA 1
ATOM 829 C C . PHE A 1 109 ? -11.351 -5.924 12.534 1.00 93.38 109 PHE A C 1
ATOM 831 O O . PHE A 1 109 ? -12.144 -5.762 13.465 1.00 93.38 109 PHE A O 1
ATOM 838 N N . TYR A 1 110 ? -11.101 -7.134 12.023 1.00 92.31 110 TYR A N 1
ATOM 839 C CA . TYR A 1 110 ? -11.679 -8.359 12.570 1.00 92.31 110 TYR A CA 1
ATOM 840 C C . TYR A 1 110 ? -11.281 -8.558 14.034 1.00 92.31 110 TYR A C 1
ATOM 842 O O . TYR A 1 110 ? -12.150 -8.819 14.867 1.00 92.31 110 TYR A O 1
ATOM 850 N N . TYR A 1 111 ? -10.000 -8.394 14.380 1.00 91.19 111 TYR A N 1
ATOM 851 C CA . TYR A 1 111 ? -9.546 -8.524 15.762 1.00 91.19 111 TYR A CA 1
ATOM 852 C C . TYR A 1 111 ? -10.026 -7.383 16.655 1.00 91.19 111 TYR A C 1
ATOM 854 O O . TYR A 1 111 ? -10.411 -7.653 17.793 1.00 91.19 111 TYR A O 1
ATOM 862 N N . ALA A 1 112 ? -10.105 -6.154 16.139 1.00 89.50 112 ALA A N 1
ATOM 863 C CA . ALA A 1 112 ? -10.706 -5.035 16.864 1.00 89.50 112 ALA A CA 1
ATOM 864 C C . ALA A 1 112 ? -12.177 -5.308 17.238 1.00 89.50 112 ALA A C 1
ATOM 866 O O . ALA A 1 112 ? -12.602 -5.007 18.351 1.00 89.50 112 ALA A O 1
ATOM 867 N N . TRP A 1 113 ? -12.954 -5.929 16.343 1.00 89.88 113 TRP A N 1
ATOM 868 C CA . TRP A 1 113 ? -14.339 -6.315 16.626 1.00 89.88 113 TRP A CA 1
ATOM 869 C C . TRP A 1 113 ? -14.445 -7.554 17.525 1.00 89.88 113 TRP A C 1
ATOM 871 O O . TRP A 1 113 ? -15.189 -7.559 18.510 1.00 89.88 113 TRP A O 1
ATOM 881 N N . LYS A 1 114 ? -13.697 -8.617 17.206 1.00 87.19 114 LYS A N 1
ATOM 882 C CA . LYS A 1 114 ? -13.767 -9.914 17.894 1.00 87.19 114 LYS A CA 1
ATOM 883 C C . LYS A 1 114 ? -13.302 -9.829 19.345 1.00 87.19 114 LYS A C 1
ATOM 885 O O . LYS A 1 114 ? -13.926 -10.453 20.205 1.00 87.19 114 LYS A O 1
ATOM 890 N N . TYR A 1 115 ? -12.231 -9.080 19.601 1.00 86.75 115 TYR A N 1
ATOM 891 C CA . TYR A 1 115 ? -11.629 -8.898 20.924 1.00 86.75 115 TYR A CA 1
ATOM 892 C C . TYR A 1 115 ? -11.991 -7.553 21.567 1.00 86.75 115 TYR A C 1
ATOM 894 O O . TYR A 1 115 ? -11.304 -7.102 22.481 1.00 86.75 115 TYR A O 1
ATOM 902 N N . SER A 1 116 ? -13.087 -6.928 21.125 1.00 83.94 116 SER A N 1
ATOM 903 C CA . SER A 1 116 ? -13.659 -5.765 21.804 1.00 83.94 116 SER A CA 1
ATOM 904 C C . SER A 1 116 ? -13.978 -6.095 23.271 1.00 83.94 116 SER A C 1
ATOM 906 O O . SER A 1 116 ? -14.409 -7.210 23.585 1.00 83.94 116 SER A O 1
ATOM 908 N N . GLY A 1 117 ? -13.737 -5.140 24.174 1.00 80.25 117 GLY A N 1
ATOM 909 C CA . GLY A 1 117 ? -13.848 -5.338 25.620 1.00 80.25 117 GLY A CA 1
ATOM 910 C C . GLY A 1 117 ? -15.268 -5.709 26.046 1.00 80.25 117 GLY A C 1
ATOM 911 O O . GLY A 1 117 ? -16.200 -4.931 25.842 1.00 80.25 117 GLY A O 1
ATOM 912 N N . ARG A 1 118 ? -15.425 -6.888 26.660 1.00 79.31 118 ARG A N 1
ATOM 913 C CA . ARG A 1 118 ? -16.695 -7.384 27.217 1.00 79.31 118 ARG A CA 1
ATOM 914 C C . ARG A 1 118 ? -16.539 -7.681 28.698 1.00 79.31 118 ARG A C 1
ATOM 916 O O . ARG A 1 118 ? -15.495 -8.175 29.116 1.00 79.31 118 ARG A O 1
ATOM 923 N N . ARG A 1 119 ? -17.618 -7.493 29.455 1.00 72.94 119 ARG A N 1
ATOM 924 C CA . ARG A 1 119 ? -17.652 -7.608 30.920 1.00 72.94 119 ARG A CA 1
ATOM 925 C C . ARG A 1 119 ? -17.158 -8.961 31.459 1.00 72.94 119 ARG A C 1
ATOM 927 O O . ARG A 1 119 ? -16.547 -9.014 32.516 1.00 72.94 119 ARG A O 1
ATOM 934 N N . ASN A 1 120 ? -17.349 -10.048 30.705 1.00 75.12 120 ASN A N 1
ATOM 935 C CA . ASN A 1 120 ? -16.910 -11.402 31.084 1.00 75.12 120 ASN A CA 1
ATOM 936 C C . ASN A 1 120 ? -15.709 -11.938 30.277 1.00 75.12 120 ASN A C 1
ATOM 938 O O . ASN A 1 120 ? -15.346 -13.108 30.413 1.00 75.12 120 ASN A O 1
ATOM 942 N N . ALA A 1 121 ? -15.093 -11.128 29.412 1.00 76.69 121 ALA A N 1
ATOM 943 C CA . ALA A 1 121 ? -13.968 -11.573 28.596 1.00 76.69 121 ALA A CA 1
ATOM 944 C C . ALA A 1 121 ? -12.646 -11.380 29.351 1.00 76.69 121 ALA A C 1
ATOM 946 O O . ALA A 1 121 ? -12.224 -10.259 29.615 1.00 76.69 121 ALA A O 1
ATOM 947 N N . LYS A 1 122 ? -11.962 -12.483 29.669 1.00 78.88 122 LYS A N 1
ATOM 948 C CA . LYS A 1 122 ? -10.591 -12.443 30.193 1.00 78.88 122 LYS A CA 1
ATOM 949 C C . LYS A 1 122 ? -9.599 -12.454 29.032 1.00 78.88 122 LYS A C 1
ATOM 951 O O . LYS A 1 122 ? -9.677 -13.329 28.167 1.00 78.88 122 LYS A O 1
ATOM 956 N N . ALA A 1 123 ? -8.666 -11.503 29.022 1.00 80.19 123 ALA A N 1
ATOM 957 C CA . ALA A 1 123 ? -7.580 -11.480 28.050 1.00 80.19 123 ALA A CA 1
ATOM 958 C C . ALA A 1 123 ? -6.695 -12.721 28.230 1.00 80.19 123 ALA A C 1
ATOM 960 O O . ALA A 1 123 ? -6.288 -13.054 29.345 1.00 80.19 123 ALA A O 1
ATOM 961 N N . ARG A 1 124 ? -6.402 -13.421 27.131 1.00 81.12 124 ARG A N 1
ATOM 962 C CA . ARG A 1 124 ? -5.401 -14.490 27.140 1.00 81.12 124 ARG A CA 1
ATOM 963 C C . ARG A 1 124 ? -4.029 -13.856 26.973 1.00 81.12 124 ARG A C 1
ATOM 965 O O . ARG A 1 124 ? -3.793 -13.175 25.982 1.00 81.12 124 ARG A O 1
ATOM 972 N N . PHE A 1 125 ? -3.142 -14.093 27.933 1.00 81.69 125 PHE A N 1
ATOM 973 C CA . PHE A 1 125 ? -1.761 -13.636 27.862 1.00 81.69 125 PHE A CA 1
ATOM 974 C C . PHE A 1 125 ? -0.922 -14.722 27.184 1.00 81.69 125 PHE A C 1
ATOM 976 O O . PHE A 1 125 ? -0.612 -15.744 27.791 1.00 81.69 125 PHE A O 1
ATOM 983 N N . ILE A 1 126 ? -0.623 -14.528 25.901 1.00 83.94 126 ILE A N 1
ATOM 984 C CA . ILE A 1 126 ? 0.303 -15.370 25.138 1.00 83.94 126 ILE A CA 1
ATOM 985 C C . ILE A 1 126 ? 1.490 -14.475 24.810 1.00 83.94 126 ILE A C 1
ATOM 987 O O . ILE A 1 126 ? 1.338 -13.508 24.071 1.00 83.94 126 ILE A O 1
ATOM 991 N N . SER A 1 127 ? 2.641 -14.753 25.415 1.00 86.25 127 SER A N 1
ATOM 992 C CA . SER A 1 127 ? 3.848 -13.941 25.239 1.00 86.25 127 SER A CA 1
ATOM 993 C C . SER A 1 127 ? 4.687 -14.361 24.036 1.00 86.25 127 SER A C 1
ATOM 995 O O . SER A 1 127 ? 5.410 -13.527 23.507 1.00 86.25 127 SER A O 1
ATOM 997 N N . HIS A 1 128 ? 4.611 -15.630 23.623 1.00 86.50 128 HIS A N 1
ATOM 998 C CA . HIS A 1 128 ? 5.474 -16.184 22.582 1.00 86.50 128 HIS A CA 1
ATOM 999 C C . HIS A 1 128 ? 4.820 -17.358 21.856 1.00 86.50 128 HIS A C 1
ATOM 1001 O O . HIS A 1 128 ? 4.276 -18.253 22.509 1.00 86.50 128 HIS A O 1
ATOM 1007 N N . ASP A 1 129 ? 4.929 -17.392 20.526 1.00 92.06 129 ASP A N 1
ATOM 1008 C CA . ASP A 1 129 ? 4.584 -18.568 19.722 1.00 92.06 129 ASP A CA 1
ATOM 1009 C C . ASP A 1 129 ? 5.579 -18.740 18.565 1.00 92.06 129 ASP A C 1
ATOM 1011 O O . ASP A 1 129 ? 5.417 -18.191 17.473 1.00 92.06 129 ASP A O 1
ATOM 1015 N N . ASN A 1 130 ? 6.590 -19.585 18.800 1.00 92.81 130 ASN A N 1
ATOM 1016 C CA . ASN A 1 130 ? 7.627 -19.926 17.820 1.00 92.81 130 ASN A CA 1
ATOM 1017 C C . ASN A 1 130 ? 7.060 -20.381 16.465 1.00 92.81 130 ASN A C 1
ATOM 1019 O O . ASN A 1 130 ? 7.696 -20.173 15.433 1.00 92.81 130 ASN A O 1
ATOM 1023 N N . LYS A 1 131 ? 5.898 -21.051 16.445 1.00 92.31 131 LYS A N 1
ATOM 1024 C CA . LYS A 1 131 ? 5.326 -21.568 15.195 1.00 92.31 131 LYS A CA 1
ATOM 1025 C C . LYS A 1 131 ? 4.724 -20.437 14.374 1.00 92.31 131 LYS A C 1
ATOM 1027 O O . LYS A 1 131 ? 4.963 -20.380 13.170 1.00 92.31 131 LYS A O 1
ATOM 1032 N N . LEU A 1 132 ? 3.968 -19.543 15.012 1.00 90.81 132 LEU A N 1
ATOM 1033 C CA . LEU A 1 132 ? 3.385 -18.380 14.340 1.00 90.81 132 LEU A CA 1
ATOM 1034 C C . LEU A 1 132 ? 4.480 -17.437 13.831 1.00 90.81 132 LEU A C 1
ATOM 1036 O O . LEU A 1 132 ? 4.415 -16.969 12.694 1.00 90.81 132 LEU A O 1
ATOM 1040 N N . GLU A 1 133 ? 5.516 -17.247 14.646 1.00 92.56 133 GLU A N 1
ATOM 1041 C CA . GLU A 1 133 ? 6.681 -16.442 14.301 1.00 92.56 133 GLU A CA 1
ATOM 1042 C C . GLU A 1 133 ? 7.450 -16.983 13.097 1.00 92.56 133 GLU A C 1
ATOM 1044 O O . GLU A 1 133 ? 7.794 -16.238 12.176 1.00 92.56 133 GLU A O 1
ATOM 1049 N N . ALA A 1 134 ? 7.677 -18.295 13.050 1.00 94.88 134 ALA A N 1
ATOM 1050 C CA . ALA A 1 134 ? 8.308 -18.925 11.899 1.00 94.88 134 ALA A CA 1
ATOM 1051 C C . ALA A 1 134 ? 7.459 -18.755 10.627 1.00 94.88 134 ALA A C 1
ATOM 1053 O O . ALA A 1 134 ? 7.981 -18.420 9.566 1.00 94.88 134 ALA A O 1
ATOM 1054 N N . ILE A 1 135 ? 6.137 -18.928 10.719 1.00 94.75 135 ILE A N 1
ATOM 1055 C CA . ILE A 1 135 ? 5.241 -18.813 9.560 1.00 94.75 135 ILE A CA 1
ATOM 1056 C C . ILE A 1 135 ? 5.257 -17.388 8.992 1.00 94.75 135 ILE A C 1
ATOM 1058 O O . ILE A 1 135 ? 5.434 -17.213 7.783 1.00 94.75 135 ILE A O 1
ATOM 1062 N N . TRP A 1 136 ? 5.116 -16.363 9.839 1.00 92.56 136 TRP A N 1
ATOM 1063 C CA . TRP A 1 136 ? 5.065 -14.976 9.371 1.00 92.56 136 TRP A CA 1
ATOM 1064 C C . TRP A 1 136 ? 6.418 -14.418 8.921 1.00 92.56 136 TRP A C 1
ATOM 1066 O O . TRP A 1 136 ? 6.452 -13.331 8.360 1.00 92.56 136 TRP A O 1
ATOM 1076 N N . THR A 1 137 ? 7.536 -15.104 9.183 1.00 95.44 137 THR A N 1
ATOM 1077 C CA . THR A 1 137 ? 8.876 -14.683 8.735 1.00 95.44 137 THR A CA 1
ATOM 1078 C C . THR A 1 137 ? 9.271 -15.405 7.453 1.00 95.44 137 THR A C 1
ATOM 1080 O O . THR A 1 137 ? 9.746 -14.774 6.509 1.00 95.44 137 THR A O 1
ATOM 1083 N N . ILE A 1 138 ? 9.009 -16.712 7.379 1.00 96.06 138 ILE A N 1
ATOM 1084 C CA . ILE A 1 138 ? 9.339 -17.545 6.219 1.00 96.06 138 ILE A CA 1
ATOM 1085 C C . ILE A 1 138 ? 8.499 -17.151 5.002 1.00 96.06 138 ILE A C 1
ATOM 1087 O O . ILE A 1 138 ? 9.045 -17.033 3.906 1.00 96.06 138 ILE A O 1
ATOM 1091 N N . ILE A 1 139 ? 7.191 -16.912 5.169 1.00 94.50 139 ILE A N 1
ATOM 1092 C CA . ILE A 1 139 ? 6.318 -16.566 4.036 1.00 94.50 139 ILE A CA 1
ATOM 1093 C C . ILE A 1 139 ? 6.788 -15.267 3.351 1.00 94.50 139 ILE A C 1
ATOM 1095 O O . ILE A 1 139 ? 7.040 -15.310 2.143 1.00 94.50 139 ILE A O 1
ATOM 1099 N N . PRO A 1 140 ? 6.986 -14.132 4.059 1.00 92.88 140 PRO A N 1
ATOM 1100 C CA . PRO A 1 140 ? 7.530 -12.927 3.436 1.00 92.88 140 PRO A CA 1
ATOM 1101 C C . PRO A 1 140 ? 8.927 -13.124 2.853 1.00 92.88 140 PRO A C 1
ATOM 1103 O O . PRO A 1 140 ? 9.198 -12.597 1.778 1.00 92.88 140 PRO A O 1
ATOM 1106 N N . ALA A 1 141 ? 9.796 -13.907 3.502 1.00 95.88 141 ALA A N 1
ATOM 1107 C CA . ALA A 1 141 ? 11.131 -14.185 2.975 1.00 95.88 141 ALA A CA 1
ATOM 1108 C C . ALA A 1 141 ? 11.080 -14.894 1.608 1.00 95.88 141 ALA A C 1
ATOM 1110 O O . ALA A 1 141 ? 11.789 -14.491 0.686 1.00 95.88 141 ALA A O 1
ATOM 1111 N N . ILE A 1 142 ? 10.204 -15.893 1.441 1.00 96.06 142 ILE A N 1
ATOM 1112 C CA . ILE A 1 142 ? 10.018 -16.609 0.166 1.00 96.06 142 ILE A CA 1
ATOM 1113 C C . ILE A 1 142 ? 9.462 -15.674 -0.915 1.00 96.06 142 ILE A C 1
ATOM 1115 O O . ILE A 1 142 ? 9.966 -15.661 -2.039 1.00 96.06 142 ILE A O 1
ATOM 1119 N N . VAL A 1 143 ? 8.444 -14.871 -0.586 1.00 94.38 143 VAL A N 1
ATOM 1120 C CA . VAL A 1 143 ? 7.842 -13.916 -1.534 1.00 94.38 143 VAL A CA 1
ATOM 1121 C C . VAL A 1 143 ? 8.870 -12.878 -1.990 1.00 94.38 143 VAL A C 1
ATOM 1123 O O . VAL A 1 143 ? 8.976 -12.597 -3.184 1.00 94.38 143 VAL A O 1
ATOM 1126 N N . MET A 1 144 ? 9.670 -12.350 -1.061 1.00 94.50 144 MET A N 1
ATOM 1127 C CA . MET A 1 144 ? 10.746 -11.409 -1.375 1.00 94.50 144 MET A CA 1
ATOM 1128 C C . MET A 1 144 ? 11.826 -12.050 -2.246 1.00 94.50 144 MET A C 1
ATOM 1130 O O . MET A 1 144 ? 12.238 -11.446 -3.233 1.00 94.50 144 MET A O 1
ATOM 1134 N N . ALA A 1 145 ? 12.249 -13.281 -1.945 1.00 95.38 145 ALA A N 1
ATOM 1135 C CA . ALA A 1 145 ? 13.219 -14.000 -2.770 1.00 95.38 145 ALA A CA 1
ATOM 1136 C C . ALA A 1 145 ? 12.718 -14.180 -4.214 1.00 95.38 145 ALA A C 1
ATOM 1138 O O . ALA A 1 145 ? 13.457 -13.914 -5.162 1.00 95.38 145 ALA A O 1
ATOM 1139 N N . PHE A 1 146 ? 11.447 -14.554 -4.394 1.00 93.38 146 PHE A N 1
ATOM 1140 C CA . PHE A 1 146 ? 10.828 -14.677 -5.716 1.00 93.38 146 PHE A CA 1
ATOM 1141 C C . PHE A 1 146 ? 10.826 -13.351 -6.495 1.00 93.38 146 PHE A C 1
ATOM 1143 O O . PHE A 1 146 ? 11.189 -13.326 -7.674 1.00 93.38 146 PHE A O 1
ATOM 1150 N N . LEU A 1 147 ? 10.451 -12.245 -5.842 1.00 92.50 147 LEU A N 1
ATOM 1151 C CA . LEU A 1 147 ? 10.449 -10.914 -6.459 1.00 92.50 147 LEU A CA 1
ATOM 1152 C C . LEU A 1 147 ? 11.855 -10.470 -6.875 1.00 92.50 147 LEU A C 1
ATOM 1154 O O . LEU A 1 147 ? 12.024 -9.931 -7.967 1.00 92.50 147 LEU A O 1
ATOM 1158 N N . VAL A 1 148 ? 12.863 -10.730 -6.039 1.00 93.62 148 VAL A N 1
ATOM 1159 C CA . VAL A 1 148 ? 14.260 -10.378 -6.328 1.00 93.62 148 VAL A CA 1
ATOM 1160 C C . VAL A 1 148 ? 14.788 -11.147 -7.535 1.00 93.62 148 VAL A C 1
ATOM 1162 O O . VAL A 1 148 ? 15.389 -10.532 -8.410 1.00 93.62 148 VAL A O 1
ATOM 1165 N N . ILE A 1 149 ? 14.533 -12.456 -7.630 1.00 93.69 149 ILE A N 1
ATOM 1166 C CA . ILE A 1 149 ? 14.983 -13.270 -8.774 1.00 93.69 149 ILE A CA 1
ATOM 1167 C C . ILE A 1 149 ? 14.370 -12.742 -10.076 1.00 93.69 149 ILE A C 1
ATOM 1169 O O . ILE A 1 149 ? 15.088 -12.448 -11.027 1.00 93.69 149 ILE A O 1
ATOM 1173 N N . ARG A 1 150 ? 13.048 -12.525 -10.095 1.00 90.06 150 ARG A N 1
ATOM 1174 C CA . ARG A 1 150 ? 12.346 -11.977 -11.268 1.00 90.06 150 ARG A CA 1
ATOM 1175 C C . ARG A 1 150 ? 12.840 -10.579 -11.641 1.00 90.06 150 ARG A C 1
ATOM 1177 O O . ARG A 1 150 ? 12.937 -10.267 -12.827 1.00 90.06 150 ARG A O 1
ATOM 1184 N N . GLY A 1 151 ? 13.142 -9.754 -10.639 1.00 89.62 151 GLY A N 1
ATOM 1185 C CA . GLY A 1 151 ? 13.711 -8.425 -10.829 1.00 89.62 151 GLY A CA 1
ATOM 1186 C C . GLY A 1 151 ? 15.117 -8.473 -11.421 1.00 89.62 151 GLY A C 1
ATOM 1187 O O . GLY A 1 151 ? 15.424 -7.682 -12.308 1.00 89.62 151 GLY A O 1
ATOM 1188 N N . LEU A 1 152 ? 15.946 -9.423 -10.983 1.00 91.62 152 LEU A N 1
ATOM 1189 C CA . LEU A 1 152 ? 17.300 -9.607 -11.497 1.00 91.62 152 LEU A CA 1
ATOM 1190 C C . LEU A 1 152 ? 17.300 -10.107 -12.947 1.00 91.62 152 LEU A C 1
ATOM 1192 O O . LEU A 1 152 ? 18.070 -9.597 -13.755 1.00 91.62 152 LEU A O 1
ATOM 1196 N N . ASP A 1 153 ? 16.405 -11.033 -13.301 1.00 88.94 153 ASP A N 1
ATOM 1197 C CA . ASP A 1 153 ? 16.238 -11.482 -14.690 1.00 88.94 153 ASP A CA 1
ATOM 1198 C C . ASP A 1 153 ? 15.872 -10.309 -15.610 1.00 88.94 153 ASP A C 1
ATOM 1200 O O . ASP A 1 153 ? 16.475 -10.119 -16.666 1.00 88.94 153 ASP A O 1
ATOM 1204 N N . ALA A 1 154 ? 14.911 -9.480 -15.185 1.00 87.44 154 ALA A N 1
ATOM 1205 C CA . ALA A 1 154 ? 14.514 -8.290 -15.931 1.00 87.44 154 ALA A CA 1
ATOM 1206 C C . ALA A 1 154 ? 15.658 -7.268 -16.026 1.00 87.44 154 ALA A C 1
ATOM 1208 O O . ALA A 1 154 ? 15.866 -6.683 -17.086 1.00 87.44 154 ALA A O 1
ATOM 1209 N N . TRP A 1 155 ? 16.414 -7.070 -14.943 1.00 88.94 155 TRP A N 1
ATOM 1210 C CA . TRP A 1 155 ? 17.576 -6.185 -14.926 1.00 88.94 155 TRP A CA 1
ATOM 1211 C C . TRP A 1 155 ? 18.641 -6.629 -15.928 1.00 88.94 155 TRP A C 1
ATOM 1213 O O . TRP A 1 155 ? 19.075 -5.821 -16.743 1.00 88.94 155 TRP A O 1
ATOM 1223 N N . ASN A 1 156 ? 19.024 -7.906 -15.901 1.00 88.69 156 ASN A N 1
ATOM 1224 C CA . ASN A 1 156 ? 20.060 -8.451 -16.777 1.00 88.69 156 ASN A CA 1
ATOM 1225 C C . ASN A 1 156 ? 19.687 -8.353 -18.256 1.00 88.69 156 ASN A C 1
ATOM 1227 O O . ASN A 1 156 ? 20.567 -8.201 -19.092 1.00 88.69 156 ASN A O 1
ATOM 1231 N N . GLU A 1 157 ? 18.399 -8.433 -18.582 1.00 85.25 157 GLU A N 1
ATOM 1232 C CA . GLU A 1 157 ? 17.931 -8.289 -19.956 1.00 85.25 157 GLU A CA 1
ATOM 1233 C C . GLU A 1 157 ? 17.841 -6.826 -20.408 1.00 85.25 157 GLU A C 1
ATOM 1235 O O . GLU A 1 157 ? 18.197 -6.518 -21.539 1.00 85.25 157 GLU A O 1
ATOM 1240 N N . ILE A 1 158 ? 17.376 -5.919 -19.541 1.00 84.69 158 ILE A N 1
ATOM 1241 C CA . ILE A 1 158 ? 17.200 -4.497 -19.883 1.00 84.69 158 ILE A CA 1
ATOM 1242 C C . ILE A 1 158 ? 18.538 -3.746 -19.905 1.00 84.69 158 ILE A C 1
ATOM 1244 O O . ILE A 1 158 ? 18.714 -2.834 -20.708 1.00 84.69 158 ILE A O 1
ATOM 1248 N N . MET A 1 159 ? 19.462 -4.107 -19.013 1.00 83.81 159 MET A N 1
ATOM 1249 C CA . MET A 1 159 ? 20.793 -3.501 -18.885 1.00 83.81 159 MET A CA 1
ATOM 1250 C C . MET A 1 159 ? 21.892 -4.347 -19.538 1.00 83.81 159 MET A C 1
ATOM 1252 O O . MET A 1 159 ? 23.065 -4.169 -19.218 1.00 83.81 159 MET A O 1
ATOM 1256 N N . ALA A 1 160 ? 21.533 -5.285 -20.419 1.00 82.12 160 ALA A N 1
ATOM 1257 C CA . ALA A 1 160 ? 22.524 -6.017 -21.194 1.00 82.12 160 ALA A CA 1
ATOM 1258 C C . ALA A 1 160 ? 23.338 -5.042 -22.058 1.00 82.12 160 ALA A C 1
ATOM 1260 O O . ALA A 1 160 ? 22.774 -4.172 -22.726 1.00 82.12 160 ALA A O 1
ATOM 1261 N N . ASP A 1 161 ? 24.662 -5.206 -22.057 1.00 77.06 161 ASP A N 1
ATOM 1262 C CA . ASP A 1 161 ? 25.532 -4.459 -22.960 1.00 77.06 161 ASP A CA 1
ATOM 1263 C C . ASP A 1 161 ? 25.214 -4.803 -24.419 1.00 77.06 161 ASP A C 1
ATOM 1265 O O . ASP A 1 161 ? 24.851 -5.933 -24.765 1.00 77.06 161 ASP A O 1
ATOM 1269 N N . ILE A 1 162 ? 25.395 -3.812 -25.289 1.00 75.56 162 ILE A N 1
ATOM 1270 C CA . ILE A 1 162 ? 25.160 -3.953 -26.723 1.00 75.56 162 ILE A CA 1
ATOM 1271 C C . ILE A 1 162 ? 26.196 -4.915 -27.296 1.00 75.56 162 ILE A C 1
ATOM 1273 O O . ILE A 1 162 ? 27.405 -4.684 -27.214 1.00 75.56 162 ILE A O 1
ATOM 1277 N N . GLN A 1 163 ? 25.719 -5.999 -27.902 1.00 74.25 163 GLN A N 1
ATOM 1278 C CA . GLN A 1 163 ? 26.595 -6.975 -28.535 1.00 74.25 163 GLN A CA 1
ATOM 1279 C C . GLN A 1 163 ? 27.139 -6.434 -29.869 1.00 74.25 163 GLN A C 1
ATOM 1281 O O . GLN A 1 163 ? 26.428 -5.728 -30.594 1.00 74.25 163 GLN A O 1
ATOM 1286 N N . PRO A 1 164 ? 28.390 -6.772 -30.240 1.00 64.88 164 PRO A N 1
ATOM 1287 C CA . PRO A 1 164 ? 28.954 -6.361 -31.520 1.00 64.88 164 PRO A CA 1
ATOM 1288 C C . PRO A 1 164 ? 28.117 -6.932 -32.674 1.00 64.88 164 PRO A C 1
ATOM 1290 O O . PRO A 1 164 ? 28.079 -8.143 -32.883 1.00 64.88 164 PRO A O 1
ATOM 1293 N N . GLY A 1 165 ? 27.443 -6.050 -33.418 1.00 69.38 165 GLY A N 1
ATOM 1294 C CA . GLY A 1 165 ? 26.557 -6.403 -34.535 1.00 69.38 165 GLY A CA 1
ATOM 1295 C C . GLY A 1 165 ? 25.088 -6.002 -34.357 1.00 69.38 165 GLY A C 1
ATOM 1296 O O . GLY A 1 165 ? 24.308 -6.185 -35.291 1.00 69.38 165 GLY A O 1
ATOM 1297 N N . GLU A 1 166 ? 24.695 -5.449 -33.207 1.00 76.38 166 GLU A N 1
ATOM 1298 C CA . GLU A 1 166 ? 23.362 -4.860 -33.044 1.00 76.38 166 GLU A CA 1
ATOM 1299 C C . GLU A 1 166 ? 23.259 -3.462 -33.672 1.00 76.38 166 GLU A C 1
ATOM 1301 O O . GLU A 1 166 ? 24.212 -2.685 -33.671 1.00 76.38 166 GLU A O 1
ATOM 1306 N N . ASP A 1 167 ? 22.083 -3.145 -34.218 1.00 79.50 167 ASP A N 1
ATOM 1307 C CA . ASP A 1 167 ? 21.789 -1.856 -34.849 1.00 79.50 167 ASP A CA 1
ATOM 1308 C C . ASP A 1 167 ? 21.346 -0.834 -33.787 1.00 79.50 167 ASP A C 1
ATOM 1310 O O . ASP A 1 167 ? 20.263 -0.953 -33.195 1.00 79.50 167 ASP A O 1
ATOM 1314 N N . TYR A 1 168 ? 22.196 0.159 -33.519 1.00 79.50 168 TYR A N 1
ATOM 1315 C CA . TYR A 1 168 ? 21.979 1.177 -32.492 1.00 79.50 168 TYR A CA 1
ATOM 1316 C C . TYR A 1 168 ? 22.343 2.581 -32.982 1.00 79.50 168 TYR A C 1
ATOM 1318 O O . TYR A 1 168 ? 23.215 2.774 -33.826 1.00 79.50 168 TYR A O 1
ATOM 1326 N N . MET A 1 169 ? 21.692 3.583 -32.393 1.00 82.75 169 MET A N 1
ATOM 1327 C CA . MET A 1 169 ? 22.023 4.995 -32.557 1.00 82.75 169 MET A CA 1
ATOM 1328 C C . MET A 1 169 ? 22.600 5.538 -31.251 1.00 82.75 169 MET A C 1
ATOM 1330 O O . MET A 1 169 ? 21.955 5.470 -30.205 1.00 82.75 169 MET A O 1
ATOM 1334 N N . GLU A 1 170 ? 23.809 6.090 -31.303 1.00 82.19 170 GLU A N 1
ATOM 1335 C CA . GLU A 1 170 ? 24.447 6.725 -30.148 1.00 82.19 170 GLU A CA 1
ATOM 1336 C C . GLU A 1 170 ? 23.982 8.180 -30.011 1.00 82.19 170 GLU A C 1
ATOM 1338 O O . GLU A 1 170 ? 24.239 9.001 -30.888 1.00 82.19 170 GLU A O 1
ATOM 1343 N N . ILE A 1 171 ? 23.295 8.508 -28.916 1.00 84.62 171 ILE A N 1
ATOM 1344 C CA . ILE A 1 171 ? 22.796 9.855 -28.621 1.00 84.62 171 ILE A CA 1
ATOM 1345 C C . ILE A 1 171 ? 23.452 10.343 -27.333 1.00 84.62 171 ILE A C 1
ATOM 1347 O O . ILE A 1 171 ? 23.371 9.702 -26.288 1.00 84.62 171 ILE A O 1
ATOM 1351 N N . GLU A 1 172 ? 24.063 11.522 -27.365 1.00 84.19 172 GLU A N 1
ATOM 1352 C CA . GLU A 1 172 ? 24.612 12.136 -26.157 1.00 84.19 172 GLU A CA 1
ATOM 1353 C C . GLU A 1 172 ? 23.604 13.119 -25.557 1.00 84.19 172 GLU A C 1
ATOM 1355 O O . GLU A 1 172 ? 23.185 14.073 -26.217 1.00 84.19 172 GLU A O 1
ATOM 1360 N N . ALA A 1 173 ? 23.242 12.910 -24.290 1.00 84.88 173 ALA A N 1
ATOM 1361 C CA . ALA A 1 173 ? 22.359 13.796 -23.545 1.00 84.88 173 ALA A CA 1
ATOM 1362 C C . ALA A 1 173 ? 23.135 14.511 -22.430 1.00 84.88 173 ALA A C 1
ATOM 1364 O O . ALA A 1 173 ? 23.671 13.882 -21.512 1.00 84.88 173 ALA A O 1
ATOM 1365 N N . THR A 1 174 ? 23.176 15.844 -22.494 1.00 84.62 174 THR A N 1
ATOM 1366 C CA . THR A 1 174 ? 23.784 16.699 -21.464 1.00 84.62 174 THR A CA 1
ATOM 1367 C C . THR A 1 174 ? 22.704 17.535 -20.783 1.00 84.62 174 THR A C 1
ATOM 1369 O O . THR A 1 174 ? 22.050 18.353 -21.428 1.00 84.62 174 THR A O 1
ATOM 1372 N N . GLY A 1 175 ? 22.504 17.336 -19.479 1.00 84.75 175 GLY A N 1
ATOM 1373 C CA . GLY A 1 175 ? 21.560 18.124 -18.679 1.00 84.75 175 GLY A CA 1
ATOM 1374 C C . GLY A 1 175 ? 22.197 19.399 -18.124 1.00 84.75 175 GLY A C 1
ATOM 1375 O O . GLY A 1 175 ? 23.304 19.340 -17.599 1.00 84.75 175 GLY A O 1
ATOM 1376 N N . PHE A 1 176 ? 21.487 20.525 -18.202 1.00 82.12 176 PHE A N 1
ATOM 1377 C CA . PHE A 1 176 ? 21.838 21.822 -17.611 1.00 82.12 176 PHE A CA 1
ATOM 1378 C C . PHE A 1 176 ? 20.650 22.404 -16.823 1.00 82.12 176 PHE A C 1
ATOM 1380 O O . PHE A 1 176 ? 19.539 21.885 -16.873 1.00 82.12 176 PHE A O 1
ATOM 1387 N N . GLN A 1 177 ? 20.848 23.471 -16.049 1.00 83.94 177 GLN A N 1
ATOM 1388 C CA . GLN A 1 177 ? 19.745 24.119 -15.324 1.00 83.94 177 GLN A CA 1
ATOM 1389 C C . GLN A 1 177 ? 19.068 25.169 -16.225 1.00 83.94 177 GLN A C 1
ATOM 1391 O O . GLN A 1 177 ? 19.737 26.107 -16.644 1.00 83.94 177 GLN A O 1
ATOM 1396 N N . PHE A 1 178 ? 17.781 25.094 -16.579 1.00 76.56 178 PHE A N 1
ATOM 1397 C CA . PHE A 1 178 ? 16.813 23.988 -16.473 1.00 76.56 178 PHE A CA 1
ATOM 1398 C C . PHE A 1 178 ? 16.481 23.475 -17.886 1.00 76.56 178 PHE A C 1
ATOM 1400 O O . PHE A 1 178 ? 15.494 23.890 -18.488 1.00 76.56 178 PHE A O 1
ATOM 1407 N N . GLY A 1 179 ? 17.324 22.606 -18.445 1.00 83.88 179 GLY A N 1
ATOM 1408 C CA . GLY A 1 179 ? 17.170 22.113 -19.811 1.00 83.88 179 GLY A CA 1
ATOM 1409 C C . GLY A 1 179 ? 18.085 20.941 -20.162 1.00 83.88 179 GLY A C 1
ATOM 1410 O O . GLY A 1 179 ? 18.903 20.493 -19.361 1.00 83.88 179 GLY A O 1
ATOM 1411 N N . TRP A 1 180 ? 17.927 20.434 -21.383 1.00 88.88 180 TRP A N 1
ATOM 1412 C CA . TRP A 1 180 ? 18.687 19.303 -21.914 1.00 88.88 180 TRP A CA 1
ATOM 1413 C C . TRP A 1 180 ? 19.211 19.642 -23.308 1.00 88.88 180 TRP A C 1
ATOM 1415 O O . TRP A 1 180 ? 18.475 20.174 -24.136 1.00 88.88 180 TRP A O 1
ATOM 1425 N N . ALA A 1 181 ? 20.474 19.321 -23.573 1.00 84.12 181 ALA A N 1
ATOM 1426 C CA . ALA A 1 181 ? 21.076 19.377 -24.897 1.00 84.12 181 ALA A CA 1
ATOM 1427 C C . ALA A 1 181 ? 21.286 17.944 -25.400 1.00 84.12 181 ALA A C 1
ATOM 1429 O O . ALA A 1 181 ? 22.023 17.173 -24.783 1.00 84.12 181 ALA A O 1
ATOM 1430 N N . LEU A 1 182 ? 20.623 17.596 -26.504 1.00 87.25 182 LEU A N 1
ATOM 1431 C CA . LEU A 1 182 ? 20.749 16.300 -27.171 1.00 87.25 182 LEU A CA 1
ATOM 1432 C C . LEU A 1 182 ? 21.622 16.450 -28.414 1.00 87.25 182 LEU A C 1
ATOM 1434 O O . LEU A 1 182 ? 21.434 17.383 -29.197 1.00 87.25 182 LEU A O 1
ATOM 1438 N N . ARG A 1 183 ? 22.561 15.526 -28.607 1.00 83.88 183 ARG A N 1
ATOM 1439 C CA . ARG A 1 183 ? 23.433 15.485 -29.783 1.00 83.88 183 ARG A CA 1
ATOM 1440 C C . ARG A 1 183 ? 23.266 14.146 -30.481 1.00 83.88 183 ARG A C 1
ATOM 1442 O O . ARG A 1 183 ? 23.418 13.098 -29.862 1.00 83.88 183 ARG A O 1
ATOM 1449 N N . TYR A 1 184 ? 22.954 14.224 -31.767 1.00 85.38 184 TYR A N 1
ATOM 1450 C CA . TYR A 1 184 ? 22.766 13.076 -32.644 1.00 85.38 184 TYR A CA 1
ATOM 1451 C C . TYR A 1 184 ? 24.035 12.835 -33.470 1.00 85.38 184 TYR A C 1
ATOM 1453 O O . TYR A 1 184 ? 24.764 13.797 -33.748 1.00 85.38 184 TYR A O 1
ATOM 1461 N N . PRO A 1 185 ? 24.302 11.584 -33.870 1.00 85.00 185 PRO A N 1
ATOM 1462 C CA . PRO A 1 185 ? 25.411 11.280 -34.753 1.00 85.00 185 PRO A CA 1
ATOM 1463 C C . PRO A 1 185 ? 25.100 11.801 -36.160 1.00 85.00 185 PRO A C 1
ATOM 1465 O O . PRO A 1 185 ? 23.936 11.898 -36.564 1.00 85.00 185 PRO A O 1
ATOM 1468 N N . GLY A 1 186 ? 26.142 12.168 -36.904 1.00 79.50 186 GLY A N 1
ATOM 1469 C CA . GLY A 1 186 ? 25.992 12.532 -38.310 1.00 79.50 186 GLY A CA 1
ATOM 1470 C C . GLY A 1 186 ? 25.649 11.317 -39.186 1.00 79.50 186 GLY A C 1
ATOM 1471 O O . GLY A 1 186 ? 25.533 10.193 -38.691 1.00 79.50 186 GLY A O 1
ATOM 1472 N N . PRO A 1 187 ? 25.520 11.502 -40.513 1.00 78.44 187 PRO A N 1
ATOM 1473 C CA . PRO A 1 187 ? 25.361 10.392 -41.462 1.00 78.44 187 PRO A CA 1
ATOM 1474 C C . PRO A 1 187 ? 26.503 9.362 -41.409 1.00 78.44 187 PRO A C 1
ATOM 1476 O O . PRO A 1 187 ? 26.356 8.244 -41.889 1.00 78.44 187 PRO A O 1
ATOM 1479 N N . ASP A 1 188 ? 27.641 9.755 -40.840 1.00 76.88 188 ASP A N 1
ATOM 1480 C CA . ASP A 1 188 ? 28.834 8.956 -40.576 1.00 76.88 188 ASP A CA 1
ATOM 1481 C C . ASP A 1 188 ? 28.746 8.109 -39.292 1.00 76.88 188 ASP A C 1
ATOM 1483 O O . ASP A 1 188 ? 29.682 7.371 -38.984 1.00 76.88 188 ASP A O 1
ATOM 1487 N N . GLY A 1 189 ? 27.642 8.199 -38.539 1.00 75.00 189 GLY A N 1
ATOM 1488 C CA . GLY A 1 189 ? 27.396 7.402 -37.335 1.00 75.00 189 GLY A CA 1
ATOM 1489 C C . GLY A 1 189 ? 28.266 7.786 -36.137 1.00 75.00 189 GLY A C 1
ATOM 1490 O O . GLY A 1 189 ? 28.244 7.093 -35.124 1.00 75.00 189 GLY A O 1
ATOM 1491 N N . LYS A 1 190 ? 29.035 8.877 -36.235 1.00 78.62 190 LYS A N 1
ATOM 1492 C CA . LYS A 1 190 ? 29.953 9.345 -35.192 1.00 78.62 190 LYS A CA 1
ATOM 1493 C C . LYS A 1 190 ? 29.482 10.667 -34.603 1.00 78.62 190 LYS A C 1
ATOM 1495 O O . LYS A 1 190 ? 28.892 11.511 -35.279 1.00 78.62 190 LYS A O 1
ATOM 1500 N N . LEU A 1 191 ? 29.765 10.855 -33.317 1.00 78.75 191 LEU A N 1
ATOM 1501 C CA . LEU A 1 191 ? 29.552 12.127 -32.638 1.00 78.75 191 LEU A CA 1
ATOM 1502 C C . LEU A 1 191 ? 30.694 13.094 -32.973 1.00 78.75 191 LEU A C 1
ATOM 1504 O O . LEU A 1 191 ? 31.871 12.743 -32.898 1.00 78.75 191 LEU A O 1
ATOM 1508 N N . GLY A 1 192 ? 30.347 14.336 -33.317 1.00 71.19 192 GLY A N 1
ATOM 1509 C CA . GLY A 1 192 ? 31.340 15.386 -33.546 1.00 71.19 192 GLY A CA 1
ATOM 1510 C C . GLY A 1 192 ? 32.102 15.773 -32.264 1.00 71.19 192 GLY A C 1
ATOM 1511 O O . GLY A 1 192 ? 31.608 15.544 -31.153 1.00 71.19 192 GLY A O 1
ATOM 1512 N N . PRO A 1 193 ? 33.279 16.413 -32.378 1.00 68.19 193 PRO A N 1
ATOM 1513 C CA . PRO A 1 193 ? 34.040 16.880 -31.221 1.00 68.19 193 PRO A CA 1
ATOM 1514 C C . PRO A 1 193 ? 33.253 17.914 -30.401 1.00 68.19 193 PRO A C 1
ATOM 1516 O O . PRO A 1 193 ? 32.490 18.718 -30.944 1.00 68.19 193 PRO A O 1
ATOM 1519 N N . LYS A 1 194 ? 33.421 17.888 -29.074 1.00 66.06 194 LYS A N 1
ATOM 1520 C CA . LYS A 1 194 ? 32.837 18.890 -28.173 1.00 66.06 194 LYS A CA 1
ATOM 1521 C C . LYS A 1 194 ? 33.630 20.186 -28.263 1.00 66.06 194 LYS A C 1
ATOM 1523 O O . LYS A 1 194 ? 34.855 20.164 -28.205 1.00 66.06 194 LYS A O 1
ATOM 1528 N N . ILE A 1 195 ? 32.928 21.320 -28.278 1.00 56.12 195 ILE A N 1
ATOM 1529 C CA . ILE A 1 195 ? 33.549 22.654 -28.203 1.00 56.12 195 ILE A CA 1
ATOM 1530 C C . ILE A 1 195 ? 34.420 22.800 -26.935 1.00 56.12 195 ILE A C 1
ATOM 1532 O O . ILE A 1 195 ? 35.414 23.521 -26.956 1.00 56.12 195 ILE A O 1
ATOM 1536 N N . SER A 1 196 ? 34.100 22.080 -25.849 1.00 55.62 196 SER A N 1
ATOM 1537 C CA . SER A 1 196 ? 34.920 22.045 -24.628 1.00 55.62 196 SER A CA 1
ATOM 1538 C C . SER A 1 196 ? 36.252 21.304 -24.784 1.00 55.62 196 SER A C 1
ATOM 1540 O O . SER A 1 196 ? 37.205 21.654 -24.097 1.00 55.62 196 SER A O 1
ATOM 1542 N N . ASP A 1 197 ? 36.326 20.304 -25.666 1.00 56.78 197 ASP A N 1
ATOM 1543 C CA . ASP A 1 197 ? 37.517 19.459 -25.841 1.00 56.78 197 ASP A CA 1
ATOM 1544 C C . ASP A 1 197 ? 38.483 20.038 -26.888 1.00 56.78 197 ASP A C 1
ATOM 1546 O O . ASP A 1 197 ? 39.663 19.700 -26.913 1.00 56.78 197 ASP A O 1
ATOM 1550 N N . SER A 1 198 ? 38.003 20.945 -27.745 1.00 50.09 198 SER A N 1
ATOM 1551 C CA . SER A 1 198 ? 38.745 21.478 -28.893 1.00 50.09 198 SER A CA 1
ATOM 1552 C C . SER A 1 198 ? 39.458 22.818 -28.649 1.00 50.09 198 SER A C 1
ATOM 1554 O O . SER A 1 198 ? 39.957 23.418 -29.599 1.00 50.09 198 SER A O 1
ATOM 1556 N N . SER A 1 199 ? 39.489 23.363 -27.427 1.00 44.28 199 SER A N 1
ATOM 1557 C CA . SER A 1 199 ? 40.076 24.694 -27.175 1.00 44.28 199 SER A CA 1
ATOM 1558 C C . SER A 1 199 ? 40.732 24.830 -25.791 1.00 44.28 199 SER A C 1
ATOM 1560 O O . SER A 1 199 ? 40.045 25.146 -24.820 1.00 44.28 199 SER A O 1
ATOM 1562 N N . PRO A 1 200 ? 42.072 24.697 -25.683 1.00 48.75 200 PRO A N 1
ATOM 1563 C CA . PRO A 1 200 ? 42.804 24.807 -24.413 1.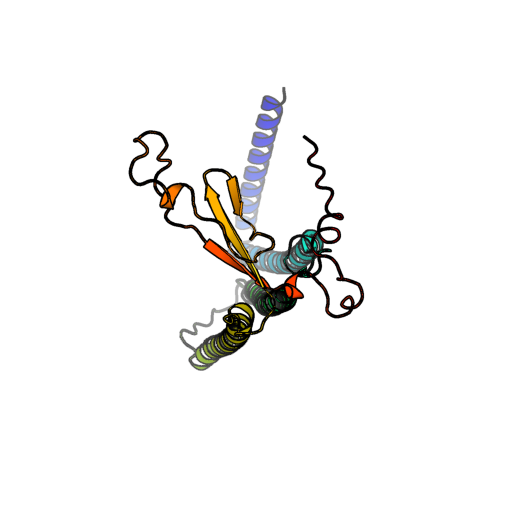00 48.75 200 PRO A CA 1
ATOM 1564 C C . PRO A 1 200 ? 42.848 26.215 -23.783 1.00 48.75 200 PRO A C 1
ATOM 1566 O O . PRO A 1 200 ? 43.467 26.383 -22.736 1.00 48.75 200 PRO A O 1
ATOM 1569 N N . GLY A 1 201 ? 42.256 27.241 -24.411 1.00 50.06 201 GLY A N 1
ATOM 1570 C CA . GLY A 1 201 ? 42.559 28.648 -24.105 1.00 50.06 201 GLY A CA 1
ATOM 1571 C C . GLY A 1 201 ? 41.393 29.642 -24.082 1.00 50.06 201 GLY A C 1
ATOM 1572 O O . GLY A 1 201 ? 41.657 30.842 -24.069 1.00 50.06 201 GLY A O 1
ATOM 1573 N N . LEU A 1 202 ? 40.124 29.212 -24.074 1.00 47.38 202 LEU A N 1
ATOM 1574 C CA . LEU A 1 202 ? 39.000 30.156 -23.966 1.00 47.38 202 LEU A CA 1
ATOM 1575 C C . LEU A 1 202 ? 38.672 30.521 -22.509 1.00 47.38 202 LEU A C 1
ATOM 1577 O O . LEU A 1 202 ? 38.552 29.685 -21.613 1.00 47.38 202 LEU A O 1
ATOM 1581 N N . THR A 1 203 ? 38.584 31.829 -22.294 1.00 40.41 203 THR A N 1
ATOM 1582 C CA . THR A 1 203 ? 38.695 32.542 -21.026 1.00 40.41 203 THR A CA 1
ATOM 1583 C C . THR A 1 203 ? 37.449 32.427 -20.139 1.00 40.41 203 THR A C 1
ATOM 1585 O O . THR A 1 203 ? 36.322 32.646 -20.564 1.00 40.41 203 THR A O 1
ATOM 1588 N N . HIS A 1 204 ? 37.709 32.096 -18.870 1.00 39.75 204 HIS A N 1
ATOM 1589 C CA . HIS A 1 204 ? 37.028 32.402 -17.597 1.00 39.75 204 HIS A CA 1
ATOM 1590 C C . HIS A 1 204 ? 35.486 32.573 -17.497 1.00 39.75 204 HIS A C 1
ATOM 1592 O O . HIS A 1 204 ? 34.919 32.074 -16.531 1.00 39.75 204 HIS A O 1
ATOM 1598 N N . TRP A 1 205 ? 34.778 33.234 -18.417 1.00 38.31 205 TRP A N 1
ATOM 1599 C CA . TRP A 1 205 ? 33.349 33.586 -18.277 1.00 38.31 205 TRP A CA 1
ATOM 1600 C C . TRP A 1 205 ? 32.379 32.650 -19.023 1.00 38.31 205 TRP A C 1
ATOM 1602 O O . TRP A 1 205 ? 31.201 32.610 -18.686 1.00 38.31 205 TRP A O 1
ATOM 1612 N N . ALA A 1 206 ? 32.861 31.835 -19.970 1.00 42.41 206 ALA A N 1
ATOM 1613 C CA . ALA A 1 206 ? 32.078 30.763 -20.609 1.00 42.41 206 ALA A CA 1
ATOM 1614 C C . ALA A 1 206 ? 32.074 29.450 -19.795 1.00 42.41 206 ALA A C 1
ATOM 1616 O O . ALA A 1 206 ? 31.604 28.408 -20.251 1.00 42.41 206 ALA A O 1
ATOM 1617 N N . ARG A 1 207 ? 32.611 29.485 -18.570 1.00 43.59 207 ARG A N 1
ATOM 1618 C CA . ARG A 1 207 ? 32.627 28.357 -17.643 1.00 43.59 207 ARG A CA 1
ATOM 1619 C C . ARG A 1 207 ? 31.324 28.347 -16.845 1.00 43.59 207 ARG A C 1
ATOM 1621 O O . ARG A 1 207 ? 31.321 28.625 -15.649 1.00 43.59 207 ARG A O 1
ATOM 1628 N N . ILE A 1 208 ? 30.221 27.953 -17.487 1.00 45.09 208 ILE A N 1
ATOM 1629 C CA . ILE A 1 208 ? 29.213 27.194 -16.737 1.00 45.09 208 ILE A CA 1
ATOM 1630 C C . ILE A 1 208 ? 30.014 26.004 -16.201 1.00 45.09 208 ILE A C 1
ATOM 1632 O O . ILE A 1 208 ? 30.600 25.272 -16.999 1.00 45.09 208 ILE A O 1
ATOM 1636 N N . GLY A 1 209 ? 30.226 25.945 -14.881 1.00 41.25 209 GLY A N 1
ATOM 1637 C CA . GLY A 1 209 ? 31.176 25.021 -14.247 1.00 41.25 209 GLY A CA 1
ATOM 1638 C C . GLY A 1 209 ? 31.074 23.615 -14.842 1.00 41.25 209 GLY A C 1
ATOM 1639 O O . GLY A 1 209 ? 29.968 23.230 -15.219 1.00 41.25 209 GLY A O 1
ATOM 1640 N N . PRO A 1 210 ? 32.186 22.862 -14.969 1.00 41.97 210 PRO A N 1
ATOM 1641 C CA . PRO A 1 210 ? 32.192 21.584 -15.677 1.00 41.97 210 PRO A CA 1
ATOM 1642 C C . PRO A 1 210 ? 31.028 20.725 -15.185 1.00 41.97 210 PRO A C 1
ATOM 1644 O O . PRO A 1 210 ? 31.022 20.275 -14.036 1.00 41.97 210 PRO A O 1
ATOM 1647 N N . MET A 1 211 ? 30.012 20.545 -16.032 1.00 50.16 211 MET A N 1
ATOM 1648 C CA . MET A 1 211 ? 28.899 19.661 -15.724 1.00 50.16 211 MET A CA 1
ATOM 1649 C C . MET A 1 211 ? 29.462 18.252 -15.774 1.00 50.16 211 MET A C 1
ATOM 1651 O O . MET A 1 211 ? 29.641 17.667 -16.834 1.00 50.16 211 MET A O 1
ATOM 1655 N N . LYS A 1 212 ? 29.800 17.723 -14.599 1.00 45.38 212 LYS A N 1
ATOM 1656 C CA . LYS A 1 212 ? 30.488 16.438 -14.412 1.00 45.38 212 LYS A CA 1
ATOM 1657 C C . LYS A 1 212 ? 29.673 15.206 -14.844 1.00 45.38 212 LYS A C 1
ATOM 1659 O O . LYS A 1 212 ? 30.046 14.094 -14.487 1.00 45.38 212 LYS A O 1
ATOM 1664 N N . ARG A 1 213 ? 28.545 15.361 -15.544 1.00 46.44 213 ARG A N 1
ATOM 1665 C CA . ARG A 1 213 ? 27.646 14.247 -15.866 1.00 46.44 213 ARG A CA 1
ATOM 1666 C C . ARG A 1 213 ? 27.062 14.389 -17.274 1.00 46.44 213 ARG A C 1
ATOM 1668 O O . ARG A 1 213 ? 25.904 14.748 -17.444 1.00 46.44 213 ARG A O 1
ATOM 1675 N N . THR A 1 214 ? 27.893 14.130 -18.282 1.00 52.75 214 THR A N 1
ATOM 1676 C CA . THR A 1 214 ? 27.420 13.796 -19.632 1.00 52.75 214 THR A CA 1
ATOM 1677 C C . THR A 1 214 ? 27.124 12.301 -19.651 1.00 52.75 214 THR A C 1
ATOM 1679 O O . THR A 1 214 ? 27.977 11.506 -19.261 1.00 52.75 214 THR A O 1
ATOM 1682 N N . SER A 1 215 ? 25.922 11.925 -20.070 1.00 56.12 215 SER A N 1
ATOM 1683 C CA . SER A 1 215 ? 25.525 10.528 -20.244 1.00 56.12 215 SER A CA 1
ATOM 1684 C C . SER A 1 215 ? 25.359 10.254 -21.731 1.00 56.12 215 SER A C 1
ATOM 1686 O O . SER A 1 215 ? 24.515 10.869 -22.388 1.00 56.12 215 SER A O 1
ATOM 1688 N N . THR A 1 216 ? 26.172 9.343 -22.256 1.00 56.94 216 THR A N 1
ATOM 1689 C CA . THR A 1 216 ? 25.962 8.770 -23.585 1.00 56.94 216 THR A CA 1
ATOM 1690 C C . THR A 1 216 ? 24.887 7.702 -23.465 1.00 56.94 216 THR A C 1
ATOM 1692 O O . THR A 1 216 ? 24.990 6.799 -22.636 1.00 56.94 216 THR A O 1
ATOM 1695 N N . ILE A 1 217 ? 23.833 7.837 -24.258 1.00 57.78 217 ILE A N 1
ATOM 1696 C CA . ILE A 1 217 ? 22.709 6.914 -24.305 1.00 57.78 217 ILE A CA 1
ATOM 1697 C C . ILE A 1 217 ? 22.771 6.219 -25.658 1.00 57.78 217 ILE A C 1
ATOM 1699 O O . ILE A 1 217 ? 22.620 6.845 -26.704 1.00 57.78 217 ILE A O 1
ATOM 1703 N N . PHE A 1 218 ? 22.975 4.911 -25.641 1.00 56.69 218 PHE A N 1
ATOM 1704 C CA . PHE A 1 218 ? 22.856 4.101 -26.842 1.00 56.69 218 PHE A CA 1
ATOM 1705 C C . PHE A 1 218 ? 21.409 3.645 -26.979 1.00 56.69 218 PHE A C 1
ATOM 1707 O O . PHE A 1 218 ? 20.852 3.037 -26.065 1.00 56.69 218 PHE A O 1
ATOM 1714 N N . MET A 1 219 ? 20.781 3.974 -28.102 1.00 56.06 219 MET A N 1
ATOM 1715 C CA . MET A 1 219 ? 19.380 3.672 -28.348 1.00 56.06 219 MET A CA 1
ATOM 1716 C C . MET A 1 219 ? 19.280 2.602 -29.443 1.00 56.06 219 MET A C 1
ATOM 1718 O O . MET A 1 219 ? 19.580 2.891 -30.603 1.00 56.06 219 MET A O 1
ATOM 1722 N N . PRO A 1 220 ? 18.870 1.365 -29.115 1.00 55.94 220 PRO A N 1
ATOM 1723 C CA . PRO A 1 220 ? 18.714 0.313 -30.116 1.00 55.94 220 PRO A CA 1
ATOM 1724 C C . PRO A 1 220 ? 17.585 0.671 -31.094 1.00 55.94 220 PRO A C 1
ATOM 1726 O O . PRO A 1 220 ? 16.492 1.044 -30.654 1.00 55.94 220 PRO A O 1
ATOM 1729 N N . MET A 1 221 ? 17.790 0.536 -32.409 1.00 53.53 221 MET A N 1
ATOM 1730 C CA . MET A 1 221 ? 16.796 0.957 -33.420 1.00 53.53 221 MET A CA 1
ATOM 1731 C C . MET A 1 221 ? 15.511 0.111 -33.402 1.00 53.53 221 MET A C 1
ATOM 1733 O O . MET A 1 221 ? 14.427 0.590 -33.743 1.00 53.53 221 MET A O 1
ATOM 1737 N N . ASN A 1 222 ? 15.599 -1.129 -32.920 1.00 49.78 222 ASN A N 1
ATOM 1738 C CA . ASN A 1 222 ? 14.457 -2.016 -32.678 1.00 49.78 222 ASN A CA 1
ATOM 1739 C C . ASN A 1 222 ? 13.597 -1.601 -31.460 1.00 49.78 222 ASN A C 1
ATOM 1741 O O . ASN A 1 222 ? 12.458 -2.053 -31.351 1.00 49.78 222 ASN A O 1
ATOM 1745 N N . SER A 1 223 ? 14.089 -0.718 -30.583 1.00 47.84 223 SER A N 1
ATOM 1746 C CA . SER A 1 223 ? 13.344 -0.217 -29.416 1.00 47.84 223 SER A CA 1
ATOM 1747 C C . SER A 1 223 ? 12.192 0.700 -29.806 1.00 47.84 223 SER A C 1
ATOM 1749 O O . SER A 1 223 ? 11.211 0.779 -29.077 1.00 47.84 223 SER A O 1
ATOM 1751 N N . CYS A 1 224 ? 12.315 1.396 -30.941 1.00 42.31 224 CYS A N 1
ATOM 1752 C CA . CYS A 1 224 ? 11.345 2.389 -31.406 1.00 42.31 224 CYS A CA 1
ATOM 1753 C C . CYS A 1 224 ? 10.339 1.830 -32.423 1.00 42.31 224 CYS A C 1
ATOM 1755 O O . CYS A 1 224 ? 9.336 2.485 -32.699 1.00 42.31 224 CYS A O 1
ATOM 1757 N N . CYS A 1 225 ? 10.596 0.656 -33.018 1.00 36.12 225 CYS A N 1
ATOM 1758 C CA . CYS A 1 225 ? 9.809 0.148 -34.145 1.00 36.12 225 CYS A CA 1
ATOM 1759 C C . CYS A 1 225 ? 9.428 -1.338 -33.969 1.00 36.12 225 CYS A C 1
ATOM 1761 O O . CYS A 1 225 ? 10.318 -2.191 -33.899 1.00 36.12 225 CYS A O 1
ATOM 1763 N N . PRO A 1 226 ? 8.124 -1.688 -33.933 1.00 37.59 226 PRO A N 1
ATOM 1764 C CA . PRO A 1 226 ? 7.670 -3.074 -33.835 1.00 37.59 226 PRO A CA 1
ATOM 1765 C C . PRO A 1 226 ? 8.161 -3.936 -35.009 1.00 37.59 226 PRO A C 1
ATOM 1767 O O . PRO A 1 226 ? 8.191 -3.501 -36.162 1.00 37.59 226 PRO A O 1
ATOM 1770 N N . LYS A 1 227 ? 8.490 -5.201 -34.715 1.00 41.53 227 LYS A N 1
ATOM 1771 C CA . LYS A 1 227 ? 9.145 -6.178 -35.612 1.00 41.53 227 LYS A CA 1
ATOM 1772 C C . LYS A 1 227 ? 8.444 -6.412 -36.967 1.00 41.53 227 LYS A C 1
ATOM 1774 O O . LYS A 1 227 ? 9.101 -6.882 -37.891 1.00 41.53 227 LYS A O 1
ATOM 1779 N N . GLU A 1 228 ? 7.160 -6.078 -37.105 1.00 39.19 228 GLU A N 1
ATOM 1780 C CA . GLU A 1 228 ? 6.340 -6.348 -38.301 1.00 39.19 228 GLU A CA 1
ATOM 1781 C C . GLU A 1 228 ? 6.444 -5.298 -39.421 1.00 39.19 228 GLU A C 1
ATOM 1783 O O . GLU A 1 228 ? 5.955 -5.531 -40.523 1.00 39.19 228 GLU A O 1
ATOM 1788 N N . ARG A 1 229 ? 7.110 -4.155 -39.203 1.00 36.12 229 ARG A N 1
ATOM 1789 C CA . ARG A 1 229 ? 7.183 -3.059 -40.194 1.00 36.12 229 ARG A CA 1
ATOM 1790 C C . ARG A 1 229 ? 8.561 -2.900 -40.856 1.00 36.12 229 ARG A C 1
ATOM 1792 O O . ARG A 1 229 ? 8.977 -1.795 -41.193 1.00 36.12 229 ARG A O 1
ATOM 1799 N N . LYS A 1 230 ? 9.288 -4.006 -41.053 1.00 35.97 230 LYS A N 1
ATOM 1800 C CA . LYS A 1 230 ? 10.665 -3.995 -41.593 1.00 35.97 230 LYS A CA 1
ATOM 1801 C C . LYS A 1 230 ? 10.782 -3.773 -43.109 1.00 35.97 230 LYS A C 1
ATOM 1803 O O . LYS A 1 230 ? 11.862 -3.424 -43.565 1.00 35.97 230 LYS A O 1
ATOM 1808 N N . SER A 1 231 ? 9.714 -3.922 -43.897 1.00 34.62 231 SER A N 1
ATOM 1809 C CA . SER A 1 231 ? 9.784 -3.833 -45.370 1.00 34.62 231 SER A CA 1
ATOM 1810 C C . SER A 1 231 ? 9.694 -2.413 -45.953 1.00 34.62 231 SER A C 1
ATOM 1812 O O . SER A 1 231 ? 9.853 -2.251 -47.158 1.00 34.62 231 SER A O 1
ATOM 1814 N N . GLY A 1 232 ? 9.462 -1.382 -45.130 1.00 33.81 232 GLY A N 1
ATOM 1815 C CA . GLY A 1 232 ? 9.293 0.007 -45.592 1.00 33.81 232 GLY A CA 1
ATOM 1816 C C . GLY A 1 232 ? 10.314 1.015 -45.055 1.00 33.81 232 GLY A C 1
ATOM 1817 O O . GLY A 1 232 ? 10.227 2.197 -45.378 1.00 33.81 232 GLY A O 1
ATOM 1818 N N . CYS A 1 233 ? 11.277 0.588 -44.233 1.00 33.84 233 CYS A N 1
ATOM 1819 C CA . CYS A 1 233 ? 12.253 1.486 -43.606 1.00 33.84 233 CYS A CA 1
ATOM 1820 C C . CYS A 1 233 ? 13.478 1.698 -44.519 1.00 33.84 233 CYS A C 1
ATOM 1822 O O . CYS A 1 233 ? 14.603 1.370 -44.168 1.00 33.84 233 CYS A O 1
ATOM 1824 N N . GLY A 1 234 ? 13.242 2.191 -45.738 1.00 31.30 234 GLY A N 1
ATOM 1825 C CA . GLY A 1 234 ? 14.272 2.450 -46.755 1.00 31.30 234 GLY A CA 1
ATOM 1826 C C . GLY A 1 234 ? 14.826 3.879 -46.758 1.00 31.30 234 GLY A C 1
ATOM 1827 O O . GLY A 1 234 ? 15.418 4.298 -47.746 1.00 31.30 234 GLY A O 1
ATOM 1828 N N . SER A 1 235 ? 14.605 4.660 -45.697 1.00 30.98 235 SER A N 1
ATOM 1829 C CA . SER A 1 235 ? 15.151 6.018 -45.568 1.00 30.98 235 SER A CA 1
ATOM 1830 C C . SER A 1 235 ? 15.156 6.461 -44.098 1.00 30.98 235 SER A C 1
ATOM 1832 O O . SER A 1 235 ? 14.076 6.513 -43.495 1.00 30.98 235 SER A O 1
ATOM 1834 N N . PRO A 1 236 ? 16.312 6.810 -43.505 1.00 37.06 236 PRO A N 1
ATOM 1835 C CA . PRO A 1 236 ? 16.361 7.312 -42.142 1.00 37.06 236 PRO A CA 1
ATOM 1836 C C . PRO A 1 236 ? 15.962 8.788 -42.197 1.00 37.06 236 PRO A C 1
ATOM 1838 O O . PRO A 1 236 ? 16.601 9.538 -42.917 1.00 37.06 236 PRO A O 1
ATOM 1841 N N . LEU A 1 237 ? 14.868 9.185 -41.537 1.00 35.47 237 LEU A N 1
ATOM 1842 C CA . LEU A 1 237 ? 14.593 10.535 -40.983 1.00 35.47 237 LEU A CA 1
ATOM 1843 C C . LEU A 1 237 ? 13.123 10.980 -41.025 1.00 35.47 237 LEU A C 1
ATOM 1845 O O . LEU A 1 237 ? 12.782 11.883 -40.269 1.00 35.47 237 LEU A O 1
ATOM 1849 N N . LYS A 1 238 ? 12.228 10.416 -41.847 1.00 28.00 238 LYS A N 1
ATOM 1850 C CA . LYS A 1 238 ? 10.922 11.083 -42.069 1.00 28.00 238 LYS A CA 1
ATOM 1851 C C . LYS A 1 238 ? 9.709 10.576 -41.289 1.00 28.00 238 LYS A C 1
ATOM 1853 O O . LYS A 1 238 ? 8.727 11.307 -41.232 1.00 28.00 238 LYS A O 1
ATOM 1858 N N . THR A 1 239 ? 9.743 9.405 -40.656 1.00 27.23 239 THR A N 1
ATOM 1859 C CA . THR A 1 239 ? 8.470 8.770 -40.240 1.00 27.23 239 THR A CA 1
ATOM 1860 C C . THR A 1 239 ? 8.294 8.531 -38.741 1.00 27.23 239 THR A C 1
ATOM 1862 O O . THR A 1 239 ? 7.212 8.120 -38.338 1.00 27.23 239 THR A O 1
ATOM 1865 N N . CYS A 1 240 ? 9.293 8.812 -37.896 1.00 27.83 240 CYS A N 1
ATOM 1866 C CA . CYS A 1 240 ? 9.175 8.543 -36.453 1.00 27.83 240 CYS A CA 1
ATOM 1867 C C . CYS A 1 240 ? 8.737 9.750 -35.598 1.00 27.83 240 CYS A C 1
ATOM 1869 O O . CYS A 1 240 ? 8.389 9.555 -34.439 1.00 27.83 240 CYS A O 1
ATOM 1871 N N . CYS A 1 241 ? 8.700 10.973 -36.148 1.00 28.23 241 CYS A N 1
ATOM 1872 C CA . CYS A 1 241 ? 8.394 12.200 -35.386 1.00 28.23 241 CYS A CA 1
ATOM 1873 C C . CYS A 1 241 ? 7.053 12.881 -35.723 1.00 28.23 241 CYS A C 1
ATOM 1875 O O . CYS A 1 241 ? 6.773 13.949 -35.190 1.00 28.23 241 CYS A O 1
ATOM 1877 N N . THR A 1 242 ? 6.199 12.315 -36.579 1.00 25.44 242 THR A N 1
ATOM 1878 C CA . THR A 1 242 ? 4.982 13.013 -37.052 1.00 25.44 242 THR A CA 1
ATOM 1879 C C . THR A 1 242 ? 3.705 12.753 -36.248 1.00 25.44 242 THR A C 1
ATOM 1881 O O . THR A 1 242 ? 2.640 13.203 -36.659 1.00 25.44 242 THR A O 1
ATOM 1884 N N . THR A 1 243 ? 3.775 12.105 -35.080 1.00 27.36 243 THR A N 1
ATOM 1885 C CA . THR A 1 243 ? 2.574 11.853 -34.253 1.00 27.36 243 THR A CA 1
ATOM 1886 C C . THR A 1 243 ? 2.808 12.113 -32.766 1.00 27.36 243 THR A C 1
ATOM 1888 O O . THR A 1 243 ? 2.602 11.258 -31.915 1.00 27.36 243 THR A O 1
ATOM 1891 N N . SER A 1 244 ? 3.228 13.330 -32.438 1.00 28.59 244 SER A N 1
ATOM 1892 C CA . SER A 1 244 ? 3.031 13.903 -31.104 1.00 28.59 244 SER A CA 1
ATOM 1893 C C . SER A 1 244 ? 2.870 15.417 -31.226 1.00 28.59 244 SER A C 1
ATOM 1895 O O . SER A 1 244 ? 3.764 16.208 -30.941 1.00 28.59 244 SER A O 1
ATOM 1897 N N . THR A 1 245 ? 1.692 15.841 -31.685 1.00 25.17 245 THR A N 1
ATOM 1898 C CA . THR A 1 245 ? 1.199 17.204 -31.472 1.00 25.17 245 THR A CA 1
ATOM 1899 C C . THR A 1 245 ? 1.131 17.465 -29.969 1.00 25.17 245 THR A C 1
ATOM 1901 O O . THR A 1 245 ? 0.155 17.122 -29.305 1.00 25.17 245 THR A O 1
ATOM 1904 N N . CYS A 1 246 ? 2.198 18.048 -29.429 1.00 25.30 246 CYS A N 1
ATOM 1905 C CA . CYS A 1 246 ? 2.230 18.611 -28.092 1.00 25.30 246 CYS A CA 1
ATOM 1906 C C . CYS A 1 246 ? 1.532 19.976 -28.162 1.00 25.30 246 CYS A C 1
ATOM 1908 O O . CYS A 1 246 ? 2.143 20.993 -28.485 1.00 25.30 246 CYS A O 1
ATOM 1910 N N . HIS A 1 247 ? 0.219 19.980 -27.937 1.00 22.05 247 HIS A N 1
ATOM 1911 C CA . HIS A 1 247 ? -0.514 21.197 -27.611 1.00 22.05 247 HIS A CA 1
ATOM 1912 C C . HIS A 1 247 ? -0.093 21.620 -26.198 1.00 22.05 247 HIS A C 1
ATOM 1914 O O . HIS A 1 247 ? -0.561 21.055 -25.213 1.00 22.05 247 HIS A O 1
ATOM 1920 N N . ILE A 1 248 ? 0.799 22.605 -26.098 1.00 26.52 248 ILE A N 1
ATOM 1921 C CA . ILE A 1 248 ? 0.959 23.408 -24.884 1.00 26.52 248 ILE A CA 1
ATOM 1922 C C . ILE A 1 248 ? 0.071 24.633 -25.085 1.00 26.52 248 ILE A C 1
ATOM 1924 O O . ILE A 1 248 ? 0.419 25.574 -25.790 1.00 26.52 248 ILE A O 1
ATOM 1928 N N . SER A 1 249 ? -1.139 24.551 -24.546 1.00 23.27 249 SER A N 1
ATOM 1929 C CA . SER A 1 249 ? -2.022 25.691 -24.328 1.00 23.27 249 SER A CA 1
ATOM 1930 C C . SER A 1 249 ? -1.649 26.359 -23.005 1.00 23.27 249 SER A C 1
ATOM 1932 O O . SER A 1 249 ? -1.696 25.687 -21.972 1.00 23.27 249 SER A O 1
ATOM 1934 N N . GLY A 1 250 ? -1.330 27.656 -23.053 1.00 31.12 250 GLY A N 1
ATOM 1935 C CA . GLY A 1 250 ? -1.049 28.516 -21.899 1.00 31.12 250 GLY A CA 1
ATOM 1936 C C . GLY A 1 250 ? 0.185 29.371 -22.108 1.00 31.12 250 GLY A C 1
ATOM 1937 O O . GLY A 1 250 ? 1.262 28.911 -21.679 1.00 31.12 250 GLY A O 1
#

Secondary structure (DSSP, 8-state):
-HHHHHHHHHHHHHHHHHHHHHHHHHHHHHH-HHHHHHHHHHHHHHHHHHHHHHHHHHHHHHHHHGGGGSTTTSSPPPSSTTHHHHHHHHHHHHHHHHHHHHHHHHHHHHHHHHT---TT-PPP-----HHHHHHHHHHHHHHHHHHHHHHHHHHHHHTPPPPTT--EEEEEEEEETTEEEEE---TTS-PPPPTTTS-TT--TTS-----S-EEEEEEEGGGSS-TT-TTS--SSSSSSSSS-------

Sequence (250 aa):
MTALLVFLSLILIAVIAIQIGKVTELAAKIRGEEEMQEIINGRQGIYMVVFMIAFLVLTAYTGALYKNYYLGYGPMTAASAHGGKIDAMFNITLIICGIVFVITQILLFYYAWKYSGRRNAKARFISHDNKLEAIWTIIPAIVMAFLVIRGLDAWNEIMADIQPGEDYMEIEATGFQFGWALRYPGPDGKLGPKISDSSPGLTHWARIGPMKRTSTIFMPMNSCCPKERKSGCGSPLKTCCTTSTCHISG

Radius of gyration: 31.95 Å; chains: 1; bounding box: 70×60×83 Å

pLDDT: mean 76.24, std 20.79, range [22.05, 96.25]